Protein AF-A0A920VVI6-F1 (afdb_monomer)

Foldseek 3Di:
DDDDPPDPPDDPQDDPLRVVLVVQVQWDQDPDSVPRIDGPDDPVCLVPDPRHRDDPPDDPDDDDDDADDDDDDDDDWDKDKDWDDPDPFKIKIKIKTKDKDAKDFDPPDDPQKAADADPVRHHDPPPDIHGNIAGMKMKIKIKIWMWGQDDVNPDIDIDMDMDMDIDRPDDDPPDDDD

Secondary structure (DSSP, 8-state):
-----S---S-TT--HHHHHHHHTTSEEE---SSS-EEESS-GGGTTTSSS---SS---------PPP----------EEEEEEEEETTEEEEEEEEEEEE--EE--SSTT-EEEPB-TTS-B-TTS-EEEPEE--EEEEEEEEEEEEEETTTTEEEEEEEEEEEEES----------

Mean predicted aligned error: 17.07 Å

pLDDT: mean 75.54, std 14.83, range [30.94, 95.38]

Sequence (178 aa):
MLGYAPWSGAVPELTPLAYANLIMGNAVYTGDPNNPIAPVCPLEQQATCDTPMRLMQGWPYGYTSRIPGEDKWSDTNYRVNLDWTPNGDQLVYFGITTGYRSGGVALGISGARDDVRDEYGLPIPGAGIEATSYDKETVESVELGYKGIHMDDKLQLFASVYHYDYDGYQDVVTSTIL

Radius of gyration: 34.79 Å; Cα contacts (8 Å, |Δi|>4): 261; chains: 1; bounding box: 70×48×92 Å

Solvent-accessible surface area (backbone atoms only — not comparable to full-atom values): 11421 Å² total; per-residue (Å²): 143,86,81,90,70,97,67,92,69,93,54,99,84,62,51,74,61,57,47,50,24,41,78,70,58,8,24,43,82,61,84,36,93,90,51,50,59,42,57,71,53,61,82,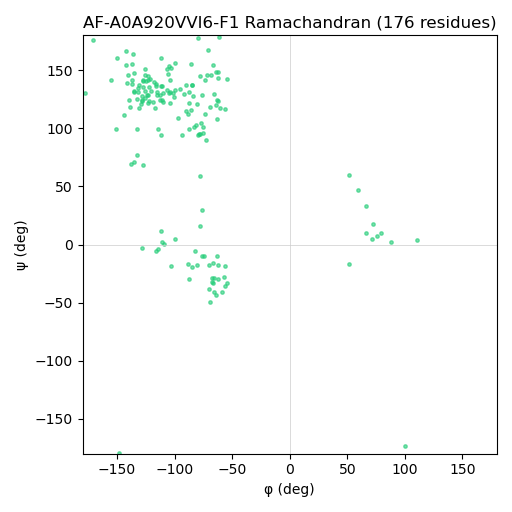90,43,44,90,77,48,99,44,39,62,64,81,88,68,78,77,92,80,82,87,86,83,81,63,76,84,86,88,85,78,86,83,87,70,51,74,50,76,50,79,44,61,93,50,99,47,36,39,40,38,39,36,41,38,43,45,80,43,77,41,51,67,45,84,88,53,98,74,31,55,44,64,39,54,48,101,84,70,48,69,44,91,86,72,52,56,33,63,39,65,47,69,51,27,39,37,42,36,42,37,44,35,38,40,35,52,38,79,89,78,72,38,79,49,75,52,74,51,76,49,76,53,76,44,53,77,87,70,87,84,80,78,81,83,130

Structure (mmCIF, N/CA/C/O backbone):
data_AF-A0A920VVI6-F1
#
_entry.id   AF-A0A920VVI6-F1
#
loop_
_atom_site.group_PDB
_atom_site.id
_atom_site.type_symbol
_atom_site.label_atom_id
_atom_site.label_alt_id
_atom_site.label_comp_id
_atom_site.label_asym_id
_atom_site.label_entity_id
_atom_site.label_seq_id
_atom_site.pdbx_PDB_ins_code
_atom_site.Cartn_x
_atom_site.Cartn_y
_atom_site.Cartn_z
_atom_site.occupancy
_atom_site.B_iso_or_equiv
_atom_site.auth_seq_id
_atom_site.auth_comp_id
_atom_site.auth_asym_id
_atom_site.auth_atom_id
_atom_site.pdbx_PDB_model_num
ATOM 1 N N . MET A 1 1 ? 33.080 -5.536 -24.912 1.00 31.78 1 MET A N 1
ATOM 2 C CA . MET A 1 1 ? 32.617 -6.286 -26.098 1.00 31.78 1 MET A CA 1
ATOM 3 C C . MET A 1 1 ? 31.096 -6.385 -26.038 1.00 31.78 1 MET A C 1
ATOM 5 O O . MET A 1 1 ? 30.586 -7.410 -25.631 1.00 31.78 1 MET A O 1
ATOM 9 N N . LEU A 1 2 ? 30.373 -5.304 -26.344 1.00 32.53 2 LEU A N 1
ATOM 10 C CA . LEU A 1 2 ? 28.905 -5.292 -26.405 1.00 32.53 2 LEU A CA 1
ATOM 11 C C . LEU A 1 2 ? 28.483 -4.225 -27.420 1.00 32.53 2 LEU A C 1
ATOM 13 O O . LEU A 1 2 ? 28.512 -3.035 -27.128 1.00 32.53 2 LEU A O 1
ATOM 17 N N . GLY A 1 3 ? 28.164 -4.668 -28.631 1.00 30.94 3 GLY A N 1
ATOM 18 C CA . GLY A 1 3 ? 27.643 -3.843 -29.715 1.00 30.94 3 GLY A CA 1
ATOM 19 C C . GLY A 1 3 ? 26.521 -4.606 -30.400 1.00 30.94 3 GLY A C 1
ATOM 20 O O . GLY A 1 3 ? 26.695 -5.095 -31.508 1.00 30.94 3 GLY A O 1
ATOM 21 N N . TYR A 1 4 ? 25.397 -4.780 -29.704 1.00 38.62 4 TYR A N 1
ATOM 22 C CA . TYR A 1 4 ? 24.178 -5.300 -30.316 1.00 38.62 4 TYR A CA 1
ATOM 23 C C . TYR A 1 4 ? 23.508 -4.161 -31.091 1.00 38.62 4 TYR A C 1
ATOM 25 O O . TYR A 1 4 ? 22.779 -3.351 -30.526 1.00 38.62 4 TYR A O 1
ATOM 33 N N . ALA A 1 5 ? 23.790 -4.083 -32.392 1.00 41.66 5 ALA A N 1
ATOM 34 C CA . ALA A 1 5 ? 22.930 -3.400 -33.349 1.00 41.66 5 ALA A CA 1
ATOM 35 C C . ALA A 1 5 ? 21.926 -4.446 -33.879 1.00 41.66 5 ALA A C 1
ATOM 37 O O . ALA A 1 5 ? 22.356 -5.407 -34.515 1.00 41.66 5 ALA A O 1
ATOM 38 N N . PRO A 1 6 ? 20.611 -4.320 -33.618 1.00 44.34 6 PRO A N 1
ATOM 39 C CA . PRO A 1 6 ? 19.625 -5.366 -33.917 1.00 44.34 6 PRO A CA 1
ATOM 40 C C . PRO A 1 6 ? 19.217 -5.443 -35.400 1.00 44.34 6 PRO A C 1
ATOM 42 O O . PRO A 1 6 ? 18.207 -6.056 -35.729 1.00 44.34 6 PRO A O 1
ATOM 45 N N . TRP A 1 7 ? 19.979 -4.832 -36.311 1.00 45.22 7 TRP A N 1
ATOM 46 C CA . TRP A 1 7 ? 19.645 -4.781 -37.732 1.00 45.22 7 TRP A CA 1
ATOM 47 C C . TRP A 1 7 ? 20.858 -5.141 -38.594 1.00 45.22 7 TRP A C 1
ATOM 49 O O . TRP A 1 7 ? 21.725 -4.311 -38.862 1.00 45.22 7 TRP A O 1
ATOM 59 N N . SER A 1 8 ? 20.912 -6.391 -39.054 1.00 41.16 8 SER A N 1
ATOM 60 C CA . SER A 1 8 ? 21.861 -6.888 -40.059 1.00 41.16 8 SER A CA 1
ATOM 61 C C . SER A 1 8 ? 21.445 -6.465 -41.479 1.00 41.16 8 SER A C 1
ATOM 63 O O . SER A 1 8 ? 21.189 -7.285 -42.360 1.00 41.16 8 SER A O 1
ATOM 65 N N . GLY A 1 9 ? 21.344 -5.156 -41.712 1.00 40.53 9 GLY A N 1
ATOM 66 C CA . GLY A 1 9 ? 20.949 -4.596 -43.004 1.00 40.53 9 GLY A CA 1
ATOM 67 C C . GLY A 1 9 ? 22.070 -4.630 -44.047 1.00 40.53 9 GLY A C 1
ATOM 68 O O . GLY A 1 9 ? 22.957 -3.790 -44.007 1.00 40.53 9 GLY A O 1
ATOM 69 N N . ALA A 1 10 ? 21.963 -5.568 -44.993 1.00 50.03 10 ALA A N 1
ATOM 70 C CA . ALA A 1 10 ? 22.459 -5.609 -46.384 1.00 50.03 10 ALA A CA 1
ATOM 71 C C . ALA A 1 10 ? 23.937 -5.311 -46.746 1.00 50.03 10 ALA A C 1
ATOM 73 O O . ALA A 1 10 ? 24.342 -5.713 -47.833 1.00 50.03 10 ALA A O 1
ATOM 74 N N . VAL A 1 11 ? 24.766 -4.689 -45.901 1.00 54.31 11 VAL A N 1
ATOM 75 C CA . VAL A 1 11 ? 26.206 -4.509 -46.171 1.00 54.31 11 VAL A CA 1
ATOM 76 C C . VAL A 1 11 ? 26.994 -4.621 -44.854 1.00 54.31 11 VAL A C 1
ATOM 78 O O . VAL A 1 11 ? 26.867 -3.736 -44.009 1.00 54.31 11 VAL A O 1
ATOM 81 N N . PRO A 1 12 ? 27.806 -5.675 -44.640 1.00 57.38 12 PRO A N 1
ATOM 82 C CA . PRO A 1 12 ? 28.499 -5.930 -43.366 1.00 57.38 12 PRO A CA 1
ATOM 83 C C . PRO A 1 12 ? 29.522 -4.863 -42.935 1.00 57.38 12 PRO A C 1
ATOM 85 O O . PRO A 1 12 ? 30.024 -4.914 -41.816 1.00 57.38 12 PRO A O 1
ATOM 88 N N . GLU A 1 13 ? 29.855 -3.918 -43.814 1.00 62.22 13 GLU A N 1
ATOM 89 C CA . GLU A 1 13 ? 31.022 -3.030 -43.694 1.00 62.22 13 GLU A CA 1
ATOM 90 C C . GLU A 1 13 ? 30.656 -1.567 -43.379 1.00 62.22 13 GLU A C 1
ATOM 92 O O . GLU A 1 13 ? 31.534 -0.715 -43.245 1.00 62.22 13 GLU A O 1
ATOM 97 N N . LEU A 1 14 ? 29.364 -1.242 -43.239 1.00 69.31 14 LEU A N 1
ATOM 98 C CA . LEU A 1 14 ? 28.914 0.125 -42.970 1.00 69.31 14 LEU A CA 1
ATOM 99 C C . LEU A 1 14 ? 28.789 0.404 -41.469 1.00 69.31 14 LEU A C 1
ATOM 101 O O . LEU A 1 14 ? 28.112 -0.311 -40.731 1.00 69.31 14 LEU A O 1
ATOM 105 N N . THR A 1 15 ? 29.384 1.509 -41.013 1.00 77.00 15 THR A N 1
ATOM 106 C CA . THR A 1 15 ? 29.144 2.007 -39.651 1.00 77.00 15 THR A CA 1
ATOM 107 C C . THR A 1 15 ? 27.689 2.481 -39.500 1.00 77.00 15 THR A C 1
ATOM 109 O O . THR A 1 15 ? 27.085 2.930 -40.479 1.00 77.00 15 THR A O 1
ATOM 112 N N . PRO A 1 16 ? 27.112 2.481 -38.282 1.00 75.12 16 PRO A N 1
ATOM 113 C CA . PRO A 1 16 ? 25.761 3.006 -38.055 1.00 75.12 16 PRO A CA 1
ATOM 114 C C . PRO A 1 16 ? 25.574 4.450 -38.541 1.00 75.12 16 PRO A C 1
ATOM 116 O O . PRO A 1 16 ? 24.504 4.810 -39.024 1.00 75.12 16 PRO A O 1
ATOM 119 N N . LEU A 1 17 ? 26.628 5.273 -38.466 1.00 76.88 17 LEU A N 1
ATOM 120 C CA . LEU A 1 17 ? 26.621 6.638 -38.992 1.00 76.88 17 LEU A CA 1
ATOM 121 C C . LEU A 1 17 ? 26.610 6.663 -40.527 1.00 76.88 17 LEU A C 1
ATOM 123 O O . LEU A 1 17 ? 25.920 7.492 -41.118 1.00 76.88 17 LEU A O 1
ATOM 127 N N . ALA A 1 18 ? 27.336 5.756 -41.184 1.00 78.00 18 ALA A N 1
ATOM 128 C CA . ALA A 1 18 ? 27.306 5.636 -42.638 1.00 78.00 18 ALA A CA 1
ATOM 129 C C . ALA A 1 18 ? 25.927 5.175 -43.138 1.00 78.00 18 ALA A C 1
ATOM 131 O O . ALA A 1 18 ? 25.393 5.740 -44.090 1.00 78.00 18 ALA A O 1
ATOM 132 N N . TYR A 1 19 ? 25.303 4.231 -42.430 1.00 78.19 19 TYR A N 1
ATOM 133 C CA . TYR A 1 19 ? 23.935 3.801 -42.710 1.00 78.19 19 TYR A CA 1
ATOM 134 C C . TYR A 1 19 ? 22.918 4.926 -42.486 1.00 78.19 19 TYR A C 1
ATOM 136 O O . TYR A 1 19 ? 22.052 5.153 -43.325 1.00 78.19 19 TYR A O 1
ATOM 144 N N . ALA A 1 20 ? 23.057 5.687 -41.395 1.00 77.00 20 ALA A N 1
ATOM 145 C CA . ALA A 1 20 ? 22.209 6.845 -41.119 1.00 77.00 20 ALA A CA 1
ATOM 146 C C . ALA A 1 20 ? 22.293 7.901 -42.237 1.00 77.00 20 ALA A C 1
ATOM 148 O O . ALA A 1 20 ? 21.276 8.451 -42.648 1.00 77.00 20 ALA A O 1
ATOM 149 N N . ASN A 1 21 ? 23.490 8.160 -42.768 1.00 80.50 21 ASN A N 1
ATOM 150 C CA . ASN A 1 21 ? 23.656 9.069 -43.902 1.00 80.50 21 ASN A CA 1
ATOM 151 C C . ASN A 1 21 ? 23.012 8.529 -45.190 1.00 80.50 21 ASN A C 1
ATOM 153 O O . ASN A 1 21 ? 22.470 9.319 -45.957 1.00 80.50 21 ASN A O 1
ATOM 157 N N . LEU A 1 22 ? 23.007 7.209 -45.400 1.00 83.06 22 LEU A N 1
ATOM 158 C CA . LEU A 1 22 ? 22.342 6.571 -46.540 1.00 83.06 22 LEU A CA 1
ATOM 159 C C . LEU A 1 22 ? 20.807 6.659 -46.442 1.00 83.06 22 LEU A C 1
ATOM 161 O O . LEU A 1 22 ? 20.161 7.105 -47.385 1.00 83.06 22 LEU A O 1
ATOM 165 N N . ILE A 1 23 ? 20.211 6.291 -45.299 1.00 81.19 23 ILE A N 1
ATOM 166 C CA . ILE A 1 23 ? 18.742 6.313 -45.117 1.00 81.19 23 ILE A CA 1
ATOM 167 C C . ILE A 1 23 ? 18.164 7.732 -45.122 1.00 81.19 23 ILE A C 1
ATOM 169 O O . ILE A 1 23 ? 17.019 7.928 -45.516 1.00 81.19 23 ILE A O 1
ATOM 173 N N . MET A 1 24 ? 18.951 8.720 -44.692 1.00 77.19 24 MET A N 1
ATOM 174 C CA . MET A 1 24 ? 18.552 10.129 -44.687 1.00 77.19 24 MET A CA 1
ATOM 175 C C . MET A 1 24 ? 18.736 10.795 -46.058 1.00 77.19 24 MET A C 1
ATOM 177 O O . MET A 1 24 ? 18.358 11.951 -46.216 1.00 77.19 24 MET A O 1
ATOM 181 N N . GLY A 1 25 ? 19.324 10.096 -47.038 1.00 81.25 25 GLY A N 1
ATOM 182 C CA . GLY A 1 25 ? 19.624 10.657 -48.358 1.00 81.25 25 GLY A CA 1
ATOM 183 C C . GLY A 1 25 ? 20.787 11.653 -48.364 1.00 81.25 25 GLY A C 1
ATOM 184 O O . GLY A 1 25 ? 20.941 12.406 -49.317 1.00 81.25 25 GLY A O 1
ATOM 185 N N . ASN A 1 26 ? 21.620 11.660 -47.322 1.00 83.50 26 ASN A N 1
ATOM 186 C CA . ASN A 1 26 ? 22.786 12.541 -47.212 1.00 83.50 26 ASN A CA 1
ATOM 187 C C . ASN A 1 26 ? 24.026 11.967 -47.923 1.00 83.50 26 ASN A C 1
ATOM 189 O O . ASN A 1 26 ? 24.975 12.697 -48.220 1.00 83.50 26 ASN A O 1
ATOM 193 N N . ALA A 1 27 ? 24.041 10.656 -48.181 1.00 85.12 27 ALA A N 1
ATOM 194 C CA . ALA A 1 27 ? 25.126 9.956 -48.858 1.00 85.12 27 ALA A CA 1
ATOM 195 C C . ALA A 1 27 ? 24.607 8.852 -49.791 1.00 85.12 27 ALA A C 1
ATOM 197 O O . ALA A 1 27 ? 23.539 8.287 -49.567 1.00 85.12 27 ALA A O 1
ATOM 198 N N . VAL A 1 28 ? 25.397 8.519 -50.811 1.00 84.12 28 VAL A N 1
ATOM 199 C CA . VAL A 1 28 ? 25.181 7.381 -51.713 1.00 84.12 28 VAL A CA 1
ATOM 200 C C . VAL A 1 28 ? 26.162 6.259 -51.398 1.00 84.12 28 VAL A C 1
ATOM 202 O O . VAL A 1 28 ? 27.305 6.505 -51.009 1.00 84.12 28 VAL A O 1
ATOM 205 N N . TYR A 1 29 ? 25.713 5.018 -51.575 1.00 82.62 29 TYR A N 1
ATOM 206 C CA . TYR A 1 29 ? 26.571 3.845 -51.451 1.00 82.62 29 TYR A CA 1
ATOM 207 C C . TYR A 1 29 ? 27.461 3.713 -52.691 1.00 82.62 29 TYR A C 1
ATOM 209 O O . TYR A 1 29 ? 26.970 3.753 -53.819 1.00 82.62 29 TYR A O 1
ATOM 217 N N . THR A 1 30 ? 28.766 3.572 -52.480 1.00 79.44 30 THR A N 1
ATOM 218 C CA . THR A 1 30 ? 29.788 3.582 -53.545 1.00 79.44 30 THR A CA 1
ATOM 219 C C . THR A 1 30 ? 30.318 2.191 -53.888 1.00 79.44 30 THR A C 1
ATOM 221 O O . THR A 1 30 ? 30.908 2.016 -54.950 1.00 79.44 30 THR A O 1
ATOM 224 N N . GLY A 1 31 ? 30.139 1.203 -53.003 1.00 72.31 31 GLY A N 1
ATOM 225 C CA . GLY A 1 31 ? 30.680 -0.149 -53.174 1.00 72.31 31 GLY A CA 1
ATOM 226 C C . GLY A 1 31 ? 32.203 -0.277 -53.014 1.00 72.31 31 GLY A C 1
ATOM 227 O O . GLY A 1 31 ? 32.727 -1.367 -53.225 1.00 72.31 31 GLY A O 1
ATOM 228 N N . ASP A 1 32 ? 32.917 0.795 -52.647 1.00 76.50 32 ASP A N 1
ATOM 229 C CA . ASP A 1 32 ? 34.357 0.762 -52.348 1.00 76.50 32 ASP A CA 1
ATOM 230 C C . ASP A 1 32 ? 34.579 0.407 -50.864 1.00 76.50 32 ASP A C 1
ATOM 232 O O . ASP A 1 32 ? 34.125 1.159 -49.999 1.00 76.50 32 ASP A O 1
ATOM 236 N N . PRO A 1 33 ? 35.303 -0.679 -50.536 1.00 70.25 33 PRO A N 1
ATOM 237 C CA . PRO A 1 33 ? 35.600 -1.053 -49.151 1.00 70.25 33 PRO A CA 1
ATOM 238 C C . PRO A 1 33 ? 36.324 0.032 -48.338 1.00 70.25 33 PRO A C 1
ATOM 240 O O . PRO A 1 33 ? 36.178 0.084 -47.119 1.00 70.25 33 PRO A O 1
ATOM 243 N N . ASN A 1 34 ? 37.107 0.902 -48.986 1.00 73.38 34 ASN A N 1
ATOM 244 C CA . ASN A 1 34 ? 37.862 1.958 -48.302 1.00 73.38 34 ASN A CA 1
ATOM 245 C C . ASN A 1 34 ? 37.047 3.242 -48.110 1.00 73.38 34 ASN A C 1
ATOM 247 O O . ASN A 1 34 ? 37.273 3.975 -47.151 1.00 73.38 34 ASN A O 1
ATOM 251 N N . ASN A 1 35 ? 36.101 3.511 -49.011 1.00 75.56 35 ASN A N 1
ATOM 252 C CA . ASN A 1 35 ? 35.231 4.686 -48.984 1.00 75.56 35 ASN A CA 1
ATOM 253 C C . ASN A 1 35 ? 33.791 4.262 -49.275 1.00 75.56 35 ASN A C 1
ATOM 255 O O . ASN A 1 35 ? 33.284 4.569 -50.352 1.00 75.56 35 ASN A O 1
ATOM 259 N N . PRO A 1 36 ? 33.119 3.565 -48.346 1.00 75.62 36 PRO A N 1
ATOM 260 C CA . PRO A 1 36 ? 31.880 2.847 -48.645 1.00 75.62 36 PRO A CA 1
ATOM 261 C C . PRO A 1 36 ? 30.653 3.756 -48.822 1.00 75.62 36 PRO A C 1
ATOM 263 O O . PRO A 1 36 ? 29.600 3.303 -49.277 1.00 75.62 36 PRO A O 1
ATOM 266 N N . ILE A 1 37 ? 30.782 5.044 -48.492 1.00 82.94 37 ILE A N 1
ATOM 267 C CA . ILE A 1 37 ? 29.778 6.077 -48.752 1.00 82.94 37 ILE A CA 1
ATOM 268 C C . ILE A 1 37 ? 30.433 7.343 -49.310 1.00 82.94 37 ILE A C 1
ATOM 270 O O . ILE A 1 37 ? 31.550 7.693 -48.930 1.00 82.94 37 ILE A O 1
ATOM 274 N N . ALA A 1 38 ? 29.711 8.055 -50.173 1.00 82.62 38 ALA A N 1
ATOM 275 C CA . ALA A 1 38 ? 30.093 9.370 -50.684 1.00 82.62 38 ALA A CA 1
ATOM 276 C C . ALA A 1 38 ? 28.962 10.382 -50.447 1.00 82.62 38 ALA A C 1
ATOM 278 O O . ALA A 1 38 ? 27.791 10.001 -50.513 1.00 82.62 38 ALA A O 1
ATOM 279 N N . PRO A 1 39 ? 29.271 11.663 -50.177 1.00 84.62 39 PRO A N 1
ATOM 280 C CA . PRO A 1 39 ? 28.240 12.669 -49.966 1.00 84.62 39 PRO A CA 1
ATOM 281 C C . PRO A 1 39 ? 27.484 12.949 -51.265 1.00 84.62 39 PRO A C 1
ATOM 283 O O . PRO A 1 39 ? 28.071 12.947 -5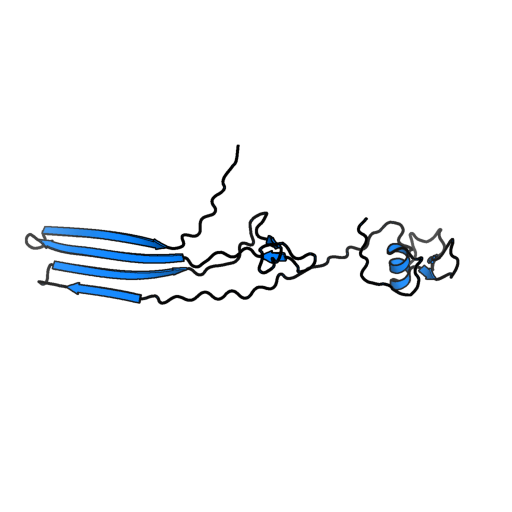2.345 1.00 84.62 39 PRO A O 1
ATOM 286 N N . VAL A 1 40 ? 26.186 13.237 -51.154 1.00 83.50 40 VAL A N 1
ATOM 287 C CA . VAL A 1 40 ? 25.376 13.678 -52.306 1.00 83.50 40 VAL A CA 1
ATOM 288 C C . VAL A 1 40 ? 25.812 15.066 -52.784 1.00 83.50 40 VAL A C 1
ATOM 290 O O . VAL A 1 40 ? 25.772 15.364 -53.976 1.00 83.50 40 VAL A O 1
ATOM 293 N N . CYS A 1 41 ? 26.261 15.911 -51.856 1.00 81.88 41 CYS A N 1
ATOM 294 C CA . CYS A 1 41 ? 26.732 17.262 -52.135 1.00 81.88 41 CYS A CA 1
ATOM 295 C C . CYS A 1 41 ? 28.268 17.347 -52.062 1.00 81.88 41 CYS A C 1
ATOM 297 O O . CYS A 1 41 ? 28.886 16.581 -51.320 1.00 81.88 41 CYS A O 1
ATOM 299 N N . PRO A 1 42 ? 28.905 18.296 -52.773 1.00 80.50 42 PRO A N 1
ATOM 300 C CA . PRO A 1 42 ? 30.347 18.513 -52.669 1.00 80.50 42 PRO A CA 1
ATOM 301 C C . PRO A 1 42 ? 30.795 18.739 -51.217 1.00 80.50 42 PRO A C 1
ATOM 303 O O . PRO A 1 42 ? 30.092 19.386 -50.436 1.00 80.50 42 PRO A O 1
ATOM 306 N N . LEU A 1 43 ? 31.970 18.211 -50.853 1.00 73.06 43 LEU A N 1
ATOM 307 C CA . LEU A 1 43 ? 32.515 18.259 -49.485 1.00 73.06 43 LEU A CA 1
ATOM 308 C C . LEU A 1 43 ? 32.624 19.695 -48.951 1.00 73.06 43 LEU A C 1
ATOM 310 O O . LEU A 1 43 ? 32.343 19.951 -47.784 1.00 73.06 43 LEU A O 1
ATOM 314 N N . GLU A 1 44 ? 32.955 20.639 -49.824 1.00 76.94 44 GLU A N 1
ATOM 315 C CA . GLU A 1 44 ? 33.075 22.067 -49.542 1.00 76.94 44 GLU A CA 1
ATOM 316 C C . GLU A 1 44 ? 31.742 22.789 -49.270 1.00 76.94 44 GLU A C 1
ATOM 318 O O . GLU A 1 44 ? 31.747 23.877 -48.700 1.00 76.94 44 GLU A O 1
ATOM 323 N N . GLN A 1 45 ? 30.599 22.202 -49.643 1.00 77.44 45 GLN A N 1
ATOM 324 C CA . GLN A 1 45 ? 29.266 22.812 -49.508 1.00 77.44 45 GLN A CA 1
ATOM 325 C C . GLN A 1 45 ? 28.381 22.108 -48.472 1.00 77.44 45 GLN A C 1
ATOM 327 O O . GLN A 1 45 ? 27.194 22.413 -48.356 1.00 77.44 45 GLN A O 1
ATOM 332 N N . GLN A 1 46 ? 28.951 21.212 -47.660 1.00 74.38 46 GLN A N 1
ATOM 333 C CA . GLN A 1 46 ? 28.208 20.499 -46.614 1.00 74.38 46 GLN A CA 1
ATOM 334 C C . GLN A 1 46 ? 27.622 21.422 -45.533 1.00 74.38 46 GLN A C 1
ATOM 336 O O . GLN A 1 46 ? 26.725 21.019 -44.807 1.00 74.38 46 GLN A O 1
ATOM 341 N N . ALA A 1 47 ? 28.090 22.665 -45.411 1.00 72.12 47 ALA A N 1
ATOM 342 C CA . ALA A 1 47 ? 27.510 23.631 -44.478 1.00 72.12 47 ALA A CA 1
ATOM 343 C C . ALA A 1 47 ? 26.228 24.306 -45.004 1.00 72.12 47 ALA A C 1
ATOM 345 O O . ALA A 1 47 ? 25.497 24.904 -44.219 1.00 72.12 47 ALA A O 1
ATOM 346 N N . THR A 1 48 ? 25.967 24.247 -46.315 1.00 76.69 48 THR A N 1
ATOM 347 C CA . THR A 1 48 ? 24.901 25.025 -46.972 1.00 76.69 48 THR A CA 1
ATOM 348 C C . THR A 1 48 ? 23.953 24.191 -47.831 1.00 76.69 48 THR A C 1
ATOM 350 O O . THR A 1 48 ? 23.022 24.749 -48.401 1.00 76.69 48 THR A O 1
ATOM 353 N N . CYS A 1 49 ? 24.180 22.885 -47.969 1.00 79.25 49 CYS A N 1
ATOM 354 C CA . CYS A 1 49 ? 23.307 22.000 -48.736 1.00 79.25 49 CYS A CA 1
ATOM 355 C C . CYS A 1 49 ? 22.121 21.468 -47.914 1.00 79.25 49 CYS A C 1
ATOM 357 O O . CYS A 1 49 ? 22.231 21.309 -46.699 1.00 79.25 49 CYS A O 1
ATOM 359 N N . ASP A 1 50 ? 21.032 21.101 -48.593 1.00 81.50 50 ASP A N 1
ATOM 360 C CA . ASP A 1 50 ? 19.810 20.574 -47.963 1.00 81.50 50 ASP A CA 1
ATOM 361 C C . ASP A 1 50 ? 20.012 19.206 -47.279 1.00 81.50 50 ASP A C 1
ATOM 363 O O . ASP A 1 50 ? 19.345 18.898 -46.291 1.00 81.50 50 ASP A O 1
ATOM 367 N N . THR A 1 51 ? 20.954 18.392 -47.771 1.00 81.88 51 THR A N 1
ATOM 368 C CA . THR A 1 51 ? 21.233 17.028 -47.278 1.00 81.88 51 THR A CA 1
ATOM 369 C C . THR A 1 51 ? 22.720 16.845 -46.941 1.00 81.88 51 THR A C 1
ATOM 371 O O . THR A 1 51 ? 23.442 16.133 -47.649 1.00 81.88 51 THR A O 1
ATOM 374 N N . PRO A 1 52 ? 23.232 1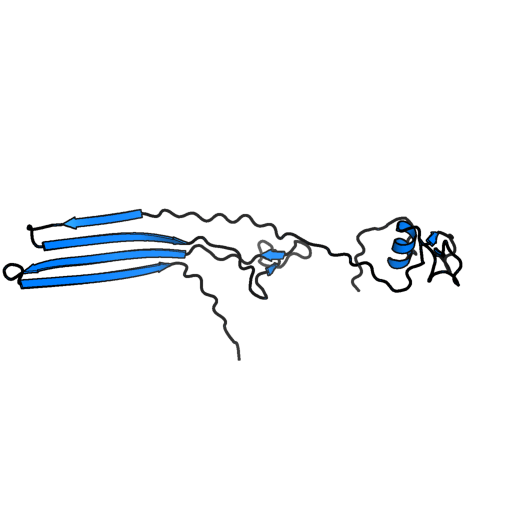7.515 -45.891 1.00 81.88 52 PRO A N 1
ATOM 375 C CA . PRO A 1 52 ? 24.646 17.473 -45.551 1.00 81.88 52 PRO A CA 1
ATOM 376 C C . PRO A 1 52 ? 25.034 16.131 -44.942 1.00 81.88 52 PRO A C 1
ATOM 378 O O . PRO A 1 52 ? 24.302 15.559 -44.127 1.00 81.88 52 PRO A O 1
ATOM 381 N N . MET A 1 53 ? 26.226 15.640 -45.284 1.00 81.88 53 MET A N 1
ATOM 382 C CA . MET A 1 53 ? 26.765 14.465 -44.607 1.00 81.88 53 MET A CA 1
ATOM 383 C C . MET A 1 53 ? 26.993 14.772 -43.127 1.00 81.88 53 MET A C 1
ATOM 385 O O . MET A 1 53 ? 27.713 15.693 -42.746 1.00 81.88 53 MET A O 1
ATOM 389 N N . ARG A 1 54 ? 26.382 13.960 -42.269 1.00 75.69 54 ARG A N 1
ATOM 390 C CA . ARG A 1 54 ? 26.532 14.036 -40.823 1.00 75.69 54 ARG A CA 1
ATOM 391 C C . ARG A 1 54 ? 27.786 13.292 -40.414 1.00 75.69 54 ARG A C 1
ATOM 393 O O . ARG A 1 54 ? 27.789 12.068 -40.301 1.00 75.69 54 ARG A O 1
ATOM 400 N N . LEU A 1 55 ? 28.838 14.060 -40.166 1.00 69.94 55 LEU A N 1
ATOM 401 C CA . LEU A 1 55 ? 30.081 13.599 -39.570 1.00 69.94 55 LEU A CA 1
ATOM 402 C C . LEU A 1 55 ? 30.005 13.928 -38.073 1.00 69.94 55 LEU A C 1
ATOM 404 O O . LEU A 1 55 ? 30.022 15.090 -37.685 1.00 69.94 55 LEU A O 1
ATOM 408 N N . MET A 1 56 ? 29.866 12.903 -37.231 1.00 57.91 56 MET A N 1
ATOM 409 C CA . MET A 1 56 ? 29.844 12.996 -35.757 1.00 57.91 56 MET A CA 1
ATOM 410 C C . MET A 1 56 ? 28.564 13.522 -35.079 1.00 57.91 56 MET A C 1
ATOM 412 O O . MET A 1 56 ? 28.544 13.663 -33.858 1.00 57.91 56 MET A O 1
ATOM 416 N N . GLN A 1 57 ? 27.467 13.737 -35.809 1.00 60.84 57 GLN A N 1
ATOM 417 C CA . GLN A 1 57 ? 26.155 13.963 -35.189 1.00 60.84 57 GLN A CA 1
ATOM 418 C C . GLN A 1 57 ? 25.466 12.616 -34.954 1.00 60.84 57 GLN A C 1
ATOM 420 O O . GLN A 1 57 ? 24.926 12.009 -35.878 1.00 60.84 57 GLN A O 1
ATOM 425 N N . GLY A 1 58 ? 25.540 12.127 -33.714 1.00 59.66 58 GLY A N 1
ATOM 426 C CA . GLY A 1 58 ? 24.841 10.918 -33.291 1.00 59.66 58 GLY A CA 1
ATOM 427 C C . GLY A 1 58 ? 23.329 11.086 -33.413 1.00 59.66 58 GLY A C 1
ATOM 428 O O . GLY A 1 58 ? 22.784 12.160 -33.159 1.00 59.66 58 GLY A O 1
ATOM 429 N N . TRP A 1 59 ? 22.643 10.021 -33.808 1.00 66.88 59 TRP A N 1
ATOM 430 C CA . TRP A 1 59 ? 21.188 10.003 -33.797 1.00 66.88 59 TRP A CA 1
ATOM 431 C C . TRP A 1 59 ? 20.693 9.637 -32.392 1.00 66.88 59 TRP A C 1
ATOM 433 O O . TRP A 1 59 ? 21.122 8.604 -31.866 1.00 66.88 59 TRP A O 1
ATOM 443 N N . PRO A 1 60 ? 19.789 10.422 -31.775 1.00 57.84 60 PRO A N 1
ATOM 444 C CA . PRO A 1 60 ? 19.190 10.040 -30.506 1.00 57.84 60 PRO A CA 1
ATOM 445 C C . PRO A 1 60 ? 18.186 8.901 -30.740 1.00 57.84 60 PRO A C 1
ATOM 447 O O . PRO A 1 60 ? 17.008 9.127 -31.005 1.00 57.84 60 PRO A O 1
ATOM 450 N N . TYR A 1 61 ? 18.661 7.657 -30.673 1.00 65.81 61 TYR A N 1
ATOM 451 C CA . TYR A 1 61 ? 17.799 6.480 -30.589 1.00 65.81 61 TYR A CA 1
ATOM 452 C C . TYR A 1 61 ? 17.516 6.215 -29.111 1.00 65.81 61 TYR A C 1
ATOM 454 O O . TYR A 1 61 ? 18.420 5.870 -28.352 1.00 65.81 61 TYR A O 1
ATOM 462 N N . GLY A 1 62 ? 16.264 6.404 -28.701 1.00 65.12 62 GLY A N 1
ATOM 463 C CA . GLY A 1 62 ? 15.774 5.979 -27.395 1.00 65.12 62 GLY A CA 1
ATOM 464 C C . GLY A 1 62 ? 14.994 4.680 -27.541 1.00 65.12 62 GLY A C 1
ATOM 465 O O . GLY A 1 62 ? 14.063 4.613 -28.340 1.00 65.12 62 GLY A O 1
ATOM 466 N N . TYR A 1 63 ? 15.352 3.663 -26.763 1.00 65.19 63 TYR A N 1
ATOM 467 C CA . TYR A 1 63 ? 14.550 2.451 -26.616 1.00 65.19 63 TYR A CA 1
ATOM 468 C C . TYR A 1 63 ? 13.838 2.514 -25.271 1.00 65.19 63 TYR A C 1
ATOM 470 O O . TYR A 1 63 ? 14.462 2.799 -24.249 1.00 65.19 63 TYR A O 1
ATOM 478 N N . THR A 1 64 ? 12.534 2.257 -25.266 1.00 67.62 64 THR A N 1
ATOM 479 C CA . THR A 1 64 ? 11.776 2.057 -24.032 1.00 67.62 64 THR A CA 1
ATOM 480 C C . THR A 1 64 ? 11.363 0.594 -23.975 1.00 67.62 64 THR A C 1
ATOM 482 O O . THR A 1 64 ? 10.966 0.011 -24.982 1.00 67.62 64 THR A O 1
ATOM 485 N N . SER A 1 65 ? 11.509 -0.018 -22.806 1.00 66.31 65 SER A N 1
ATOM 486 C CA . SER A 1 65 ? 11.037 -1.374 -22.546 1.00 66.31 65 SER A CA 1
ATOM 487 C C . SER A 1 65 ? 9.997 -1.316 -21.436 1.00 66.31 65 SER A C 1
ATOM 489 O 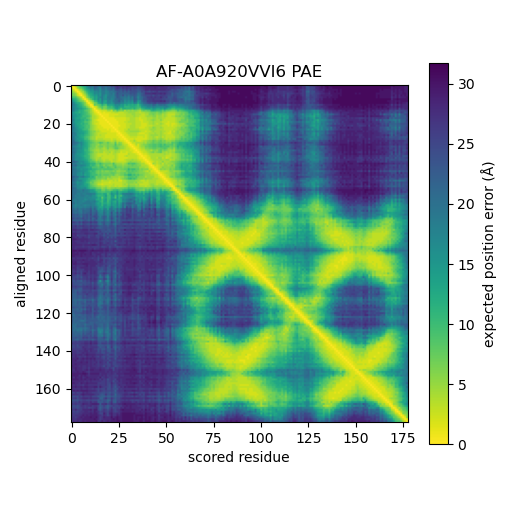O . SER A 1 65 ? 10.140 -0.536 -20.489 1.00 66.31 65 SER A O 1
ATOM 491 N N . ARG A 1 66 ? 8.934 -2.110 -21.571 1.00 66.06 66 ARG A N 1
ATOM 492 C CA . ARG A 1 66 ? 7.926 -2.287 -20.525 1.00 66.06 66 ARG A CA 1
ATOM 493 C C . ARG A 1 66 ? 8.278 -3.532 -19.731 1.00 66.06 66 ARG A C 1
ATOM 495 O O . ARG A 1 66 ? 8.563 -4.568 -20.320 1.00 66.06 66 ARG A O 1
ATOM 502 N N . ILE A 1 67 ? 8.224 -3.415 -18.412 1.00 68.00 67 ILE A N 1
ATOM 503 C CA . ILE A 1 67 ? 8.266 -4.572 -17.526 1.00 68.00 67 ILE A CA 1
ATOM 504 C C . ILE A 1 67 ? 6.850 -5.170 -17.498 1.00 68.00 67 ILE A C 1
ATOM 506 O O . ILE A 1 67 ? 5.916 -4.427 -17.180 1.00 68.00 67 ILE A O 1
ATOM 510 N N . PRO A 1 68 ? 6.656 -6.442 -17.888 1.00 64.44 68 PRO A N 1
ATOM 511 C CA . PRO A 1 68 ? 5.378 -7.123 -17.715 1.00 64.44 68 PRO A CA 1
ATOM 512 C C . PRO A 1 68 ? 5.140 -7.451 -16.231 1.00 64.44 68 PRO A C 1
ATOM 514 O O . PRO A 1 68 ? 6.085 -7.748 -15.511 1.00 64.44 68 PRO A O 1
ATOM 517 N N . GLY A 1 69 ? 3.882 -7.398 -15.789 1.00 64.62 69 GLY A N 1
ATOM 518 C CA . GLY A 1 69 ? 3.464 -7.774 -14.435 1.00 64.62 69 GLY A CA 1
ATOM 519 C C . GLY A 1 69 ? 1.948 -7.638 -14.280 1.00 64.62 69 GLY A C 1
ATOM 520 O O . GLY A 1 69 ? 1.381 -6.618 -14.673 1.00 64.62 69 GLY A O 1
ATOM 521 N N . GLU A 1 70 ? 1.290 -8.671 -13.751 1.00 65.50 70 GLU A N 1
ATOM 522 C CA . GLU A 1 70 ? -0.151 -8.682 -13.460 1.00 65.50 70 GLU A CA 1
ATOM 523 C C . GLU A 1 70 ? -0.403 -9.229 -12.051 1.00 65.50 70 GLU A C 1
ATOM 525 O O . GLU A 1 70 ? -0.848 -10.362 -11.871 1.00 65.50 70 GLU A O 1
ATOM 530 N N . ASP A 1 71 ? -0.149 -8.398 -11.045 1.00 70.44 71 ASP A N 1
ATOM 531 C CA . ASP A 1 71 ? -0.478 -8.737 -9.665 1.00 70.44 71 ASP A CA 1
ATOM 532 C C . ASP A 1 71 ? -1.938 -8.392 -9.353 1.00 70.44 71 ASP A C 1
ATOM 534 O O . ASP A 1 71 ? -2.458 -7.333 -9.724 1.00 70.44 71 ASP A O 1
ATOM 538 N N . LYS A 1 72 ? -2.623 -9.301 -8.654 1.00 74.31 72 LYS A N 1
ATOM 539 C CA . LYS A 1 72 ? -3.990 -9.098 -8.164 1.00 74.31 72 LYS A CA 1
ATOM 540 C C . LYS A 1 72 ? -4.021 -9.294 -6.664 1.00 74.31 72 LYS A C 1
ATOM 542 O O . LYS A 1 72 ? -3.748 -10.381 -6.166 1.00 74.31 72 LYS A O 1
ATOM 547 N N . TRP A 1 73 ? -4.454 -8.258 -5.960 1.00 81.06 73 TRP A N 1
ATOM 548 C CA . TRP A 1 73 ? -4.686 -8.314 -4.525 1.00 81.06 73 TRP A CA 1
ATOM 549 C C . TRP A 1 73 ? -6.184 -8.189 -4.244 1.00 81.06 73 TRP A C 1
ATOM 551 O O . TRP A 1 73 ? -6.876 -7.362 -4.839 1.00 81.06 73 TRP A O 1
ATOM 561 N N . SER A 1 74 ? -6.685 -9.017 -3.332 1.00 80.12 74 SER A N 1
ATOM 562 C CA . SER A 1 74 ? -8.085 -9.012 -2.909 1.00 80.12 74 SER A CA 1
ATOM 563 C C . SER A 1 74 ? -8.198 -9.229 -1.409 1.00 80.12 74 SER A C 1
ATOM 565 O O . SER A 1 74 ? -7.420 -9.996 -0.826 1.00 80.12 74 SER A O 1
ATOM 567 N N . ASP A 1 75 ? -9.199 -8.595 -0.808 1.00 84.88 75 ASP A N 1
ATOM 568 C CA . ASP A 1 75 ? -9.498 -8.726 0.612 1.00 84.88 75 ASP A CA 1
ATOM 569 C C . ASP A 1 75 ? -10.991 -8.542 0.898 1.00 84.88 75 ASP A C 1
ATOM 571 O O . ASP A 1 75 ? -11.730 -8.013 0.064 1.00 84.88 75 ASP A O 1
ATOM 575 N N . THR A 1 76 ? -11.440 -9.024 2.056 1.00 85.50 76 THR A N 1
ATOM 576 C CA . THR A 1 76 ? -12.837 -8.954 2.491 1.00 85.50 76 THR A CA 1
ATOM 577 C C . THR A 1 76 ? -12.930 -8.061 3.716 1.00 85.50 76 THR A C 1
ATOM 579 O O . THR A 1 76 ? -12.715 -8.496 4.846 1.00 85.50 76 THR A O 1
ATOM 582 N N . ASN A 1 77 ? -13.324 -6.813 3.482 1.00 88.00 77 ASN A N 1
ATOM 583 C CA . ASN A 1 77 ? -13.541 -5.860 4.559 1.00 88.00 77 ASN A CA 1
ATOM 584 C C . ASN A 1 77 ? -14.946 -6.003 5.134 1.00 88.00 77 ASN A C 1
ATOM 586 O O . ASN A 1 77 ? -15.931 -6.088 4.395 1.00 88.00 77 ASN A O 1
ATOM 590 N N . TYR A 1 78 ? -15.046 -5.956 6.454 1.00 89.56 78 TYR A N 1
ATOM 591 C CA . TYR A 1 78 ? -16.312 -5.937 7.161 1.00 89.56 78 TYR A CA 1
ATOM 592 C C . TYR A 1 78 ? -16.273 -4.925 8.300 1.00 89.56 78 TYR A C 1
ATOM 594 O O . TYR A 1 78 ? -15.223 -4.558 8.826 1.00 89.56 78 TYR A O 1
ATOM 602 N N . ARG A 1 79 ? -17.459 -4.455 8.675 1.00 92.94 79 ARG A N 1
ATOM 603 C CA . ARG A 1 79 ? -17.643 -3.578 9.821 1.00 92.94 79 ARG A CA 1
ATOM 604 C C . ARG A 1 79 ? -18.893 -3.992 10.563 1.00 92.94 79 ARG A C 1
ATOM 606 O O . ARG A 1 79 ? -19.977 -4.018 9.984 1.00 92.94 79 ARG A O 1
ATOM 613 N N . VAL A 1 80 ? -18.738 -4.271 11.847 1.00 93.19 80 VAL A N 1
ATOM 614 C CA . VAL A 1 80 ? -19.845 -4.565 12.751 1.00 93.19 80 VAL A CA 1
ATOM 615 C C . VAL A 1 80 ? -19.778 -3.557 13.883 1.00 93.19 80 VAL A C 1
ATOM 617 O O . VAL A 1 80 ? -18.755 -3.445 14.548 1.00 93.19 80 VAL A O 1
ATOM 620 N N . ASN A 1 81 ? -20.866 -2.818 14.093 1.00 93.12 81 ASN A N 1
ATOM 621 C CA . ASN A 1 81 ? -21.021 -1.959 15.263 1.00 93.12 81 ASN A CA 1
ATOM 622 C C . ASN A 1 81 ? -22.257 -2.422 16.029 1.00 93.12 81 ASN A C 1
ATOM 624 O O . ASN A 1 81 ? -23.313 -2.644 15.433 1.00 93.12 81 ASN A O 1
ATOM 628 N N . LEU A 1 82 ? -22.103 -2.576 17.335 1.00 94.50 82 LEU A N 1
ATOM 629 C CA . LEU A 1 82 ? -23.158 -2.898 18.271 1.00 94.50 82 LEU A CA 1
ATOM 630 C C . LEU A 1 82 ? -23.291 -1.742 19.251 1.00 94.50 82 LEU A C 1
ATOM 632 O O . LEU A 1 82 ? -22.384 -1.482 20.039 1.00 94.50 82 LEU A O 1
ATOM 636 N N . ASP A 1 83 ? -24.460 -1.121 19.234 1.00 94.25 83 ASP A N 1
ATOM 637 C CA . ASP A 1 83 ? -24.803 -0.031 20.131 1.00 94.25 83 ASP A CA 1
ATOM 638 C C . ASP A 1 83 ? -25.851 -0.530 21.125 1.00 94.25 83 ASP A C 1
ATOM 640 O O . ASP A 1 83 ? -26.923 -1.005 20.744 1.00 94.25 83 ASP A O 1
ATOM 644 N N . TRP A 1 84 ? -25.539 -0.436 22.414 1.00 92.88 84 TRP A N 1
ATOM 645 C CA . TRP A 1 84 ? -26.444 -0.785 23.496 1.00 92.88 84 TRP A CA 1
ATOM 646 C C . TRP A 1 84 ? -26.722 0.438 24.360 1.00 92.88 84 TRP A C 1
ATOM 648 O O . TRP A 1 84 ? -25.813 1.042 24.927 1.00 92.88 84 TRP A O 1
ATOM 658 N N . THR A 1 85 ? -28.001 0.780 24.484 1.00 93.75 85 THR A N 1
ATOM 659 C CA . THR A 1 85 ? -28.488 1.867 25.336 1.00 93.75 85 THR A CA 1
ATOM 660 C C . THR A 1 85 ? -29.289 1.281 26.502 1.00 93.75 85 THR A C 1
ATOM 662 O O . THR A 1 85 ? -30.480 0.999 26.336 1.00 93.75 85 THR A O 1
ATOM 665 N N . PRO A 1 86 ? -28.670 1.044 27.677 1.00 86.25 86 PRO A N 1
ATOM 666 C CA . PRO A 1 86 ? -29.363 0.482 28.840 1.00 86.25 86 PRO A CA 1
ATOM 667 C C . PRO A 1 86 ? -30.486 1.386 29.362 1.00 86.25 86 PRO A C 1
ATOM 669 O O . PRO A 1 86 ? -31.459 0.910 29.943 1.00 86.25 86 PRO A O 1
ATOM 672 N N . ASN A 1 87 ? -30.332 2.697 29.185 1.00 87.75 87 ASN A N 1
ATOM 673 C CA . ASN A 1 87 ? -31.286 3.736 29.551 1.00 87.75 87 ASN A CA 1
ATOM 674 C C . ASN A 1 87 ? -31.161 4.911 28.562 1.00 87.75 87 ASN A C 1
ATOM 676 O O . ASN A 1 87 ? -30.366 4.848 27.625 1.00 87.75 87 ASN A O 1
ATOM 680 N N . GLY A 1 88 ? -31.960 5.965 28.752 1.00 86.81 88 GLY A N 1
ATOM 681 C CA . GLY A 1 88 ? -31.953 7.141 27.871 1.00 86.81 88 GLY A CA 1
ATOM 682 C C . GLY A 1 88 ? -30.662 7.967 27.913 1.00 86.81 88 GLY A C 1
ATOM 683 O O . GLY A 1 88 ? -30.418 8.739 26.991 1.00 86.81 88 GLY A O 1
ATOM 684 N N . ASP A 1 89 ? -29.824 7.758 28.930 1.00 89.81 89 ASP A N 1
ATOM 685 C CA . ASP A 1 89 ? -28.697 8.638 29.255 1.00 89.81 89 ASP A CA 1
ATOM 686 C C . ASP A 1 89 ? -27.337 7.950 29.073 1.00 89.81 89 ASP A C 1
ATOM 688 O O . ASP A 1 89 ? -26.293 8.570 29.263 1.00 89.81 89 ASP A O 1
ATOM 692 N N . GLN A 1 90 ? -27.318 6.659 28.729 1.00 91.62 90 GLN A N 1
ATOM 693 C CA . GLN A 1 90 ? -26.105 5.853 28.617 1.00 91.62 90 GLN A CA 1
ATOM 694 C C . GLN A 1 90 ? -26.089 5.067 27.311 1.00 91.62 90 GLN A C 1
ATOM 696 O O . GLN A 1 90 ? -27.061 4.409 26.944 1.00 91.62 90 GLN A O 1
ATOM 701 N N . LEU A 1 91 ? -24.938 5.093 26.650 1.00 92.88 91 LEU A N 1
ATOM 702 C CA . LEU A 1 91 ? -24.633 4.385 25.420 1.00 92.88 91 LEU A CA 1
ATOM 703 C C . LEU A 1 91 ? -23.304 3.651 25.595 1.00 92.88 91 LEU A C 1
ATOM 705 O O . LEU A 1 91 ? -22.254 4.266 25.775 1.00 92.88 91 LEU A O 1
ATOM 709 N N . VAL A 1 92 ? -23.353 2.331 25.503 1.00 93.44 92 VAL A N 1
ATOM 710 C CA . VAL A 1 92 ? -22.178 1.479 25.335 1.00 93.44 92 VAL A CA 1
ATOM 711 C C . VAL A 1 92 ? -22.124 1.097 23.866 1.00 93.44 92 VAL A C 1
ATOM 713 O O . VAL A 1 92 ? -23.126 0.642 23.321 1.00 93.44 92 VAL A O 1
ATOM 716 N N . TYR A 1 93 ? -20.977 1.265 23.226 1.00 93.62 93 TYR A N 1
ATOM 717 C CA . TYR A 1 93 ? -20.793 0.885 21.833 1.00 93.62 93 TYR A CA 1
ATOM 718 C C . TYR A 1 93 ? -19.573 -0.018 21.693 1.00 93.62 93 TYR A C 1
ATOM 720 O O . TYR A 1 93 ? -18.553 0.180 22.352 1.00 93.62 93 TYR A O 1
ATOM 728 N N . PHE A 1 94 ? -19.694 -1.026 20.842 1.00 95.38 94 PHE A N 1
ATOM 729 C CA . PHE A 1 94 ? -18.621 -1.936 20.476 1.00 95.38 94 PHE A CA 1
ATOM 730 C C . PHE A 1 94 ? -18.526 -1.994 18.956 1.00 95.38 94 PHE A C 1
ATOM 732 O O . PHE A 1 94 ? -19.525 -2.229 18.281 1.00 95.38 94 PHE A O 1
ATOM 739 N N . GLY A 1 95 ? -17.336 -1.780 18.415 1.00 93.88 95 GLY A N 1
ATOM 740 C CA . GLY A 1 95 ? -17.070 -1.791 16.987 1.00 93.88 95 GLY A CA 1
ATOM 741 C C . GLY A 1 95 ? -15.925 -2.732 16.658 1.00 93.88 95 GLY A C 1
ATOM 742 O O . GLY A 1 95 ? -14.892 -2.708 17.316 1.00 93.88 95 GLY A O 1
ATOM 743 N N . ILE A 1 96 ? -16.091 -3.528 15.608 1.00 93.44 96 ILE A N 1
ATOM 744 C CA . ILE A 1 96 ? -14.994 -4.215 14.931 1.00 93.44 96 ILE A CA 1
ATOM 745 C C . ILE A 1 96 ? -15.017 -3.814 13.460 1.00 93.44 96 ILE A C 1
ATOM 747 O O . ILE A 1 96 ? -16.063 -3.854 12.805 1.00 93.44 96 ILE A O 1
ATOM 751 N N . THR A 1 97 ? -13.876 -3.369 12.952 1.00 92.69 97 THR A N 1
ATOM 752 C CA . THR A 1 97 ? -13.724 -2.929 11.563 1.00 92.69 97 THR A CA 1
ATOM 753 C C . THR A 1 97 ? -12.444 -3.509 10.995 1.00 92.69 97 THR A C 1
ATOM 755 O O . THR A 1 97 ? -11.397 -3.395 11.623 1.00 92.69 97 THR A O 1
ATOM 758 N N . THR A 1 98 ? -12.521 -4.086 9.799 1.00 91.56 98 THR A N 1
ATOM 759 C CA . THR A 1 98 ? -11.338 -4.448 9.021 1.00 91.56 98 THR A CA 1
A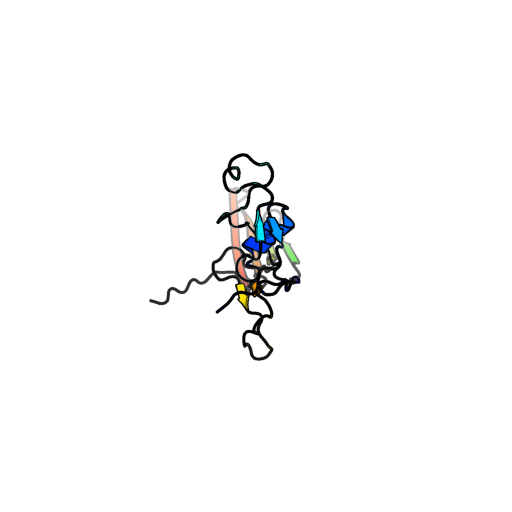TOM 760 C C . THR A 1 98 ? -11.119 -3.463 7.880 1.00 91.56 98 THR A C 1
ATOM 762 O O . THR A 1 98 ? -12.058 -2.953 7.259 1.00 91.56 98 THR A O 1
ATOM 765 N N . GLY A 1 99 ? -9.854 -3.152 7.638 1.00 87.00 99 GLY A N 1
ATOM 766 C CA . GLY A 1 99 ? -9.384 -2.297 6.567 1.00 87.00 99 GLY A CA 1
ATOM 767 C C . GLY A 1 99 ? -8.342 -3.023 5.732 1.00 87.00 99 GLY A C 1
ATOM 768 O O . GLY A 1 99 ? -7.603 -3.875 6.220 1.00 87.00 99 GLY A O 1
ATOM 769 N N . TYR A 1 100 ? -8.276 -2.643 4.464 1.00 89.25 100 TYR A N 1
ATOM 770 C CA . TYR A 1 100 ? -7.366 -3.230 3.496 1.00 89.25 100 TYR A CA 1
ATOM 771 C C . TYR A 1 100 ? -6.732 -2.137 2.654 1.00 89.25 100 TYR A C 1
ATOM 773 O O . TYR A 1 100 ? -7.414 -1.223 2.175 1.00 89.25 100 TYR A O 1
ATOM 781 N N . ARG A 1 101 ? -5.435 -2.290 2.421 1.00 84.06 101 ARG A N 1
ATOM 782 C CA . ARG A 1 101 ? -4.672 -1.520 1.457 1.00 84.06 101 ARG A CA 1
ATOM 783 C C . ARG A 1 101 ? -4.003 -2.489 0.494 1.00 84.06 101 ARG A C 1
ATOM 785 O O . ARG A 1 101 ? -3.347 -3.449 0.896 1.00 84.06 101 ARG A O 1
ATOM 792 N N . SER A 1 102 ? -4.197 -2.243 -0.798 1.00 82.56 102 SER A N 1
ATOM 793 C CA . SER A 1 102 ? -3.621 -3.093 -1.831 1.00 82.56 102 SER A CA 1
ATOM 794 C C . SER A 1 102 ? -2.100 -3.083 -1.772 1.00 82.56 102 SER A C 1
ATOM 796 O O . SER A 1 102 ? -1.480 -2.070 -1.437 1.00 82.56 102 SER A O 1
ATOM 798 N N . GLY A 1 103 ? -1.518 -4.215 -2.160 1.00 77.56 103 GLY A N 1
ATOM 799 C CA . GLY A 1 103 ? -0.122 -4.263 -2.551 1.00 77.56 103 GLY A CA 1
ATOM 800 C C . GLY A 1 103 ? 0.137 -3.380 -3.771 1.00 77.56 103 GLY A C 1
ATOM 801 O O . GLY A 1 103 ? -0.764 -2.728 -4.319 1.00 77.56 103 GLY A O 1
ATOM 802 N N . GLY A 1 104 ? 1.385 -3.334 -4.195 1.00 75.06 104 GLY A N 1
ATOM 803 C CA . GLY A 1 104 ? 1.785 -2.493 -5.306 1.00 75.06 104 GLY A CA 1
ATOM 804 C C . GLY A 1 104 ? 3.203 -2.776 -5.748 1.00 75.06 104 GLY A C 1
ATOM 805 O O . GLY A 1 104 ? 3.917 -3.574 -5.156 1.00 75.06 104 GLY A O 1
ATOM 806 N N . VAL A 1 105 ? 3.607 -2.105 -6.816 1.00 76.12 105 VAL A N 1
ATOM 807 C CA . VAL A 1 105 ? 4.965 -2.184 -7.354 1.00 76.12 105 VAL A CA 1
ATOM 808 C C . VAL A 1 105 ? 5.776 -0.984 -6.888 1.00 76.12 105 VAL A C 1
ATOM 810 O O . VAL A 1 105 ? 5.333 0.167 -6.961 1.00 76.12 105 VAL A O 1
ATOM 813 N N . ALA A 1 106 ? 6.986 -1.238 -6.403 1.00 68.12 106 ALA A N 1
ATOM 814 C CA . ALA A 1 106 ? 7.938 -0.198 -6.071 1.00 68.12 106 ALA A CA 1
ATOM 815 C C . ALA A 1 106 ? 8.490 0.392 -7.381 1.00 68.12 106 ALA A C 1
ATOM 817 O O . ALA A 1 106 ? 9.180 -0.268 -8.147 1.00 68.12 106 ALA A O 1
ATOM 818 N N . LEU A 1 107 ? 8.157 1.652 -7.677 1.00 66.44 107 LEU A N 1
ATOM 819 C CA . LEU A 1 107 ? 8.605 2.336 -8.905 1.00 66.44 107 LEU A CA 1
ATOM 820 C C . LEU A 1 107 ? 9.506 3.551 -8.630 1.00 66.44 107 LEU A C 1
ATOM 822 O O . LEU A 1 107 ? 10.027 4.151 -9.568 1.00 66.44 107 LEU A O 1
ATOM 826 N N . GLY A 1 108 ? 9.694 3.918 -7.356 1.00 59.72 108 GLY A N 1
ATOM 827 C CA . GLY A 1 108 ? 10.373 5.152 -6.939 1.00 59.72 108 GLY A CA 1
ATOM 828 C C . GLY A 1 108 ? 11.736 4.981 -6.261 1.00 59.72 108 GLY A C 1
ATOM 829 O O . GLY A 1 108 ? 12.314 5.981 -5.847 1.00 59.72 108 GLY A O 1
ATOM 830 N N . ILE A 1 109 ? 12.249 3.754 -6.119 1.00 63.75 109 ILE A N 1
ATOM 831 C CA . ILE A 1 109 ? 13.490 3.468 -5.377 1.00 63.75 109 ILE A CA 1
ATOM 832 C C . ILE A 1 109 ? 14.552 2.908 -6.330 1.00 63.75 109 ILE A C 1
ATOM 834 O O . ILE A 1 109 ? 14.261 2.077 -7.195 1.00 63.75 109 ILE A O 1
ATOM 838 N N . SER A 1 110 ? 15.800 3.362 -6.176 1.00 55.81 110 SER A N 1
ATOM 839 C CA . SER A 1 110 ? 16.957 2.792 -6.871 1.00 55.81 110 SER A CA 1
ATOM 840 C C . SER A 1 110 ? 17.146 1.339 -6.429 1.00 55.81 110 SER A C 1
ATOM 842 O O . SER A 1 110 ? 17.535 1.098 -5.290 1.00 55.81 110 SER A O 1
ATOM 844 N N . GLY A 1 111 ? 16.841 0.385 -7.311 1.00 59.94 111 GLY A N 1
ATOM 845 C CA . GLY A 1 111 ? 16.867 -1.050 -7.000 1.00 59.94 111 GLY A CA 1
ATOM 846 C C . GLY A 1 111 ? 15.493 -1.722 -6.947 1.00 59.94 111 GLY A C 1
ATOM 847 O O . GLY A 1 111 ? 15.427 -2.911 -6.679 1.00 59.94 111 GLY A O 1
ATOM 848 N N . ALA A 1 112 ? 14.401 -1.016 -7.258 1.00 58.66 112 ALA A N 1
ATOM 849 C CA . ALA A 1 112 ? 13.054 -1.599 -7.328 1.00 58.66 112 ALA A CA 1
ATOM 850 C C . ALA A 1 112 ? 12.794 -2.442 -8.601 1.00 58.66 112 ALA A C 1
ATOM 852 O O . ALA A 1 112 ? 11.696 -2.478 -9.160 1.00 58.66 112 ALA A O 1
ATOM 853 N N . ARG A 1 113 ? 13.864 -3.042 -9.115 1.00 68.44 113 ARG A N 1
ATOM 854 C CA . ARG A 1 113 ? 13.927 -3.826 -10.337 1.00 68.44 113 ARG A CA 1
ATOM 855 C C . ARG A 1 113 ? 14.803 -5.035 -10.039 1.00 68.44 113 ARG A C 1
ATOM 857 O O . ARG A 1 113 ? 15.967 -4.835 -9.700 1.00 68.44 113 ARG A O 1
ATOM 864 N N . ASP A 1 114 ? 14.248 -6.233 -10.150 1.00 68.44 114 ASP A N 1
ATOM 865 C CA . ASP A 1 114 ? 14.984 -7.494 -10.001 1.00 68.44 114 ASP A CA 1
ATOM 866 C C . ASP A 1 114 ? 15.055 -8.212 -11.354 1.00 68.44 114 ASP A C 1
ATOM 868 O O . ASP A 1 114 ? 14.293 -7.911 -12.275 1.00 68.44 114 ASP A O 1
ATOM 872 N N . ASP A 1 115 ? 15.996 -9.135 -11.500 1.00 71.50 115 ASP A N 1
ATOM 873 C CA . ASP A 1 115 ? 16.058 -10.000 -12.676 1.00 71.50 115 ASP A CA 1
ATOM 874 C C . ASP A 1 115 ? 15.013 -11.113 -12.551 1.00 71.50 115 ASP A C 1
ATOM 876 O O . ASP A 1 115 ? 14.787 -11.641 -11.463 1.00 71.50 115 ASP A O 1
ATOM 880 N N . VAL A 1 116 ? 14.410 -11.522 -13.670 1.00 66.31 116 VAL A N 1
ATOM 881 C CA . VAL A 1 116 ? 13.530 -12.702 -13.684 1.00 66.31 116 VAL A CA 1
ATOM 882 C C . VAL A 1 116 ? 14.355 -13.937 -13.299 1.00 66.31 116 VAL A C 1
ATOM 884 O O . VAL A 1 116 ? 15.374 -14.236 -13.934 1.00 66.31 116 VAL A O 1
ATOM 887 N N . ARG A 1 117 ? 13.924 -14.656 -12.257 1.00 73.06 117 ARG A N 1
ATOM 888 C CA . ARG A 1 117 ? 14.609 -15.841 -11.710 1.00 73.06 117 ARG A CA 1
ATOM 889 C C . ARG A 1 117 ? 13.923 -17.141 -12.132 1.00 73.06 117 ARG A C 1
ATOM 891 O O . ARG A 1 117 ? 12.720 -17.162 -12.378 1.00 73.06 117 ARG A O 1
ATOM 898 N N . ASP A 1 118 ? 14.690 -18.225 -12.222 1.00 70.50 118 ASP A N 1
ATOM 899 C CA . ASP A 1 118 ? 14.159 -19.577 -12.435 1.00 70.50 118 ASP A CA 1
ATOM 900 C C . ASP A 1 118 ? 13.607 -20.207 -11.138 1.00 70.50 118 ASP A C 1
ATOM 902 O O . ASP A 1 118 ? 13.688 -19.625 -10.056 1.00 70.50 118 ASP A O 1
ATOM 906 N N . GLU A 1 119 ? 13.055 -21.423 -11.235 1.00 72.06 119 GLU A N 1
ATOM 907 C CA . GLU A 1 119 ? 12.545 -22.214 -10.096 1.00 72.06 119 GLU A CA 1
ATOM 908 C C . GLU A 1 119 ? 13.605 -22.457 -8.997 1.00 72.06 119 GLU A C 1
ATOM 910 O O . GLU A 1 119 ? 13.265 -22.746 -7.850 1.00 72.06 119 GLU A O 1
ATOM 915 N N . TYR A 1 120 ? 14.893 -22.288 -9.317 1.00 71.19 120 TYR A N 1
ATOM 916 C CA . TYR A 1 120 ? 16.023 -22.438 -8.401 1.00 71.19 120 TYR A CA 1
ATOM 917 C C . TYR A 1 120 ? 16.552 -21.092 -7.866 1.00 71.19 120 TYR A C 1
ATOM 919 O O . TYR A 1 120 ? 17.546 -21.070 -7.135 1.00 71.19 120 TYR A O 1
ATOM 927 N N . GLY A 1 121 ? 15.892 -19.972 -8.188 1.00 66.50 121 GLY A N 1
ATOM 928 C CA . GLY A 1 121 ? 16.223 -18.628 -7.709 1.00 66.50 121 GLY A CA 1
ATOM 929 C C . GLY A 1 121 ? 17.390 -17.949 -8.436 1.00 66.50 121 GLY A C 1
ATOM 930 O O . GLY A 1 121 ? 17.862 -16.898 -7.982 1.00 66.50 121 GLY A O 1
ATOM 931 N N . LEU A 1 122 ? 17.868 -18.517 -9.548 1.00 75.25 122 LEU A N 1
ATOM 932 C CA . LEU A 1 122 ? 18.976 -17.973 -10.333 1.00 75.25 122 LEU A CA 1
ATOM 933 C C . LEU A 1 122 ? 18.461 -17.013 -11.418 1.00 75.25 122 LEU A C 1
ATOM 935 O O . LEU A 1 122 ? 17.469 -17.323 -12.077 1.00 75.25 122 LEU A O 1
ATOM 939 N N . PRO A 1 123 ? 19.119 -15.857 -11.635 1.00 69.56 123 PRO A N 1
ATOM 940 C CA . PRO A 1 123 ? 18.712 -14.907 -12.667 1.00 69.56 123 PRO A CA 1
ATOM 941 C C . PRO A 1 123 ? 18.887 -15.522 -14.059 1.00 69.56 123 PRO A C 1
ATOM 943 O O . PRO A 1 123 ? 19.959 -16.036 -14.390 1.00 69.56 123 PRO A O 1
ATOM 946 N N . ILE A 1 124 ? 17.842 -15.454 -14.885 1.00 72.12 124 ILE A N 1
ATOM 947 C CA . ILE A 1 124 ? 17.836 -16.022 -16.235 1.00 72.12 124 ILE A CA 1
ATOM 948 C C . ILE A 1 124 ? 18.431 -14.993 -17.212 1.00 72.12 124 ILE A C 1
ATOM 950 O O . ILE A 1 124 ? 17.828 -13.938 -17.443 1.00 72.12 124 ILE A O 1
ATOM 954 N N . PRO A 1 125 ? 19.585 -15.271 -17.851 1.00 64.75 125 PRO A N 1
ATOM 955 C CA . PRO A 1 125 ? 20.208 -14.322 -18.767 1.00 64.75 125 PRO A CA 1
ATOM 956 C C . PRO A 1 125 ? 19.291 -13.996 -19.954 1.00 64.75 125 PRO A C 1
ATOM 958 O O . PRO A 1 125 ? 18.964 -14.866 -20.759 1.00 64.75 125 PRO A O 1
ATOM 961 N N . GLY A 1 126 ? 18.898 -12.726 -20.085 1.00 65.81 126 GLY A N 1
ATOM 962 C CA . GLY A 1 126 ? 18.087 -12.234 -21.205 1.00 65.81 126 GLY A CA 1
ATOM 963 C C . GLY A 1 126 ? 16.567 -12.339 -21.030 1.00 65.81 126 GLY A C 1
ATOM 964 O O . GLY A 1 126 ? 15.849 -11.944 -21.946 1.00 65.81 126 GLY A O 1
ATOM 965 N N . ALA A 1 127 ? 16.068 -12.810 -19.880 1.00 65.06 127 ALA A N 1
ATOM 966 C CA . ALA A 1 127 ? 14.628 -12.928 -19.612 1.00 65.06 127 ALA A CA 1
ATOM 967 C C . ALA A 1 127 ? 13.928 -11.590 -19.290 1.00 65.06 127 ALA A C 1
ATOM 969 O O . ALA A 1 127 ? 12.702 -11.517 -19.297 1.00 65.06 127 ALA A O 1
ATOM 970 N N . GLY A 1 128 ? 14.694 -10.517 -19.084 1.00 67.19 128 GLY A N 1
ATOM 971 C CA . GLY A 1 128 ? 14.170 -9.190 -18.773 1.00 67.19 128 GLY A CA 1
ATOM 972 C C . GLY A 1 128 ? 14.249 -8.865 -17.285 1.00 67.19 128 GLY A C 1
ATOM 973 O O . GLY A 1 128 ? 14.867 -9.583 -16.507 1.00 67.19 128 GLY A O 1
ATOM 974 N N . ILE A 1 129 ? 13.659 -7.729 -16.929 1.00 69.12 129 ILE A N 1
ATOM 975 C CA . ILE A 1 129 ? 13.690 -7.155 -15.585 1.00 69.12 129 ILE A C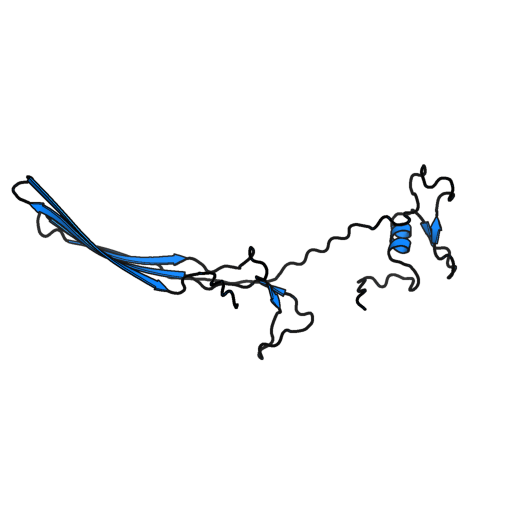A 1
ATOM 976 C C . ILE A 1 129 ? 12.251 -7.137 -15.076 1.00 69.12 129 ILE A C 1
ATOM 978 O O . ILE A 1 129 ? 11.363 -6.743 -15.832 1.00 69.12 129 ILE A O 1
ATOM 982 N N . GLU A 1 130 ? 12.033 -7.519 -13.826 1.00 70.25 130 GLU A N 1
ATOM 983 C CA . GLU A 1 130 ? 10.749 -7.498 -13.129 1.00 70.25 130 GLU A CA 1
ATOM 984 C C . GLU A 1 130 ? 10.716 -6.366 -12.091 1.00 70.25 130 GLU A C 1
ATOM 986 O O . GLU A 1 130 ? 11.752 -5.921 -11.596 1.00 70.25 130 GLU A O 1
ATOM 991 N N . ALA A 1 131 ? 9.531 -5.827 -11.805 1.00 67.94 131 ALA A N 1
ATOM 992 C CA . ALA A 1 131 ? 9.368 -4.776 -10.809 1.00 67.94 131 ALA A CA 1
ATOM 993 C C . ALA A 1 131 ? 9.160 -5.422 -9.441 1.00 67.94 131 ALA A C 1
ATOM 995 O O . ALA A 1 131 ? 8.309 -6.293 -9.300 1.00 67.94 131 ALA A O 1
ATOM 996 N N . THR A 1 132 ? 9.898 -4.977 -8.425 1.00 72.44 132 THR A N 1
ATOM 997 C CA . THR A 1 132 ? 9.693 -5.474 -7.061 1.00 72.44 132 THR A CA 1
ATOM 998 C C . THR A 1 132 ? 8.296 -5.082 -6.582 1.00 72.44 132 THR A C 1
ATOM 1000 O O . THR A 1 132 ? 7.976 -3.890 -6.522 1.00 72.44 132 THR A O 1
ATOM 1003 N N . SER A 1 133 ? 7.466 -6.066 -6.248 1.00 72.38 133 SER A N 1
ATOM 1004 C CA . SER A 1 133 ? 6.138 -5.861 -5.673 1.00 72.38 133 SER A CA 1
ATOM 1005 C C . SER A 1 133 ? 6.151 -6.046 -4.154 1.00 72.38 133 SER A C 1
ATOM 1007 O O . SER A 1 133 ? 7.051 -6.660 -3.582 1.00 72.38 133 SER A O 1
ATOM 1009 N N . TYR A 1 134 ? 5.177 -5.435 -3.487 1.00 73.62 134 TYR A N 1
ATOM 1010 C CA . TYR A 1 134 ? 4.911 -5.584 -2.063 1.00 73.62 134 TYR A CA 1
ATOM 1011 C C . TYR A 1 134 ? 3.489 -6.101 -1.858 1.00 73.62 134 TYR A C 1
ATOM 1013 O O . TYR A 1 134 ? 2.564 -5.728 -2.587 1.00 73.62 134 TYR A O 1
ATOM 1021 N N . ASP A 1 135 ? 3.335 -6.969 -0.860 1.00 75.19 135 ASP A N 1
ATOM 1022 C CA . ASP A 1 135 ? 2.067 -7.606 -0.527 1.00 75.19 135 ASP A CA 1
ATOM 1023 C C . ASP A 1 135 ? 1.064 -6.635 0.102 1.00 75.19 135 ASP A C 1
ATOM 1025 O O . ASP A 1 135 ? 1.376 -5.496 0.456 1.00 75.19 135 ASP A O 1
ATOM 1029 N N . LYS A 1 136 ? -0.189 -7.085 0.194 1.00 79.25 136 LYS A N 1
ATOM 1030 C CA . LYS A 1 136 ? -1.272 -6.314 0.806 1.00 79.25 136 LYS A CA 1
ATOM 1031 C C . LYS A 1 136 ? -1.034 -6.057 2.296 1.00 79.25 136 LYS A C 1
ATOM 1033 O O . LYS A 1 136 ? -0.503 -6.910 2.996 1.00 79.25 136 LYS A O 1
ATOM 1038 N N . GLU A 1 137 ? -1.529 -4.916 2.760 1.00 83.69 137 GLU A N 1
ATOM 1039 C CA . GLU A 1 137 ? -1.582 -4.549 4.175 1.00 83.69 137 GLU A CA 1
ATOM 1040 C C . GLU A 1 137 ? -3.036 -4.645 4.657 1.00 83.69 137 GLU A C 1
ATOM 1042 O O . GLU A 1 137 ? -3.958 -4.145 3.998 1.00 83.69 137 GLU A O 1
ATOM 1047 N N . THR A 1 138 ? -3.252 -5.284 5.805 1.00 85.62 138 THR A N 1
ATOM 1048 C CA . THR A 1 138 ? -4.570 -5.416 6.439 1.00 85.62 138 THR A CA 1
ATOM 1049 C C . THR A 1 138 ? -4.532 -4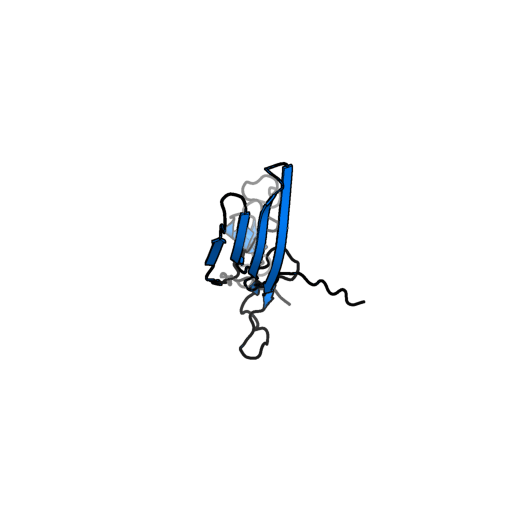.894 7.864 1.00 85.62 138 THR A C 1
ATOM 1051 O O . THR A 1 138 ? -3.568 -5.120 8.592 1.00 85.62 138 THR A O 1
ATOM 1054 N N . VAL A 1 139 ? -5.601 -4.216 8.272 1.00 90.31 139 VAL A N 1
ATOM 1055 C CA . VAL A 1 139 ? -5.770 -3.703 9.632 1.00 90.31 139 VAL A CA 1
ATOM 1056 C C . VAL A 1 139 ? -7.081 -4.210 10.209 1.00 90.31 139 VAL A C 1
ATOM 1058 O O . VAL A 1 139 ? -8.125 -4.104 9.569 1.00 90.31 139 VAL A O 1
ATOM 1061 N N . GLU A 1 140 ? -7.046 -4.726 11.427 1.00 90.50 140 GLU A N 1
ATOM 1062 C CA . GLU A 1 140 ? -8.234 -5.027 12.218 1.00 90.50 140 GLU A CA 1
ATOM 1063 C C . GLU A 1 140 ? -8.270 -4.088 13.420 1.00 90.50 140 GLU A C 1
ATOM 1065 O O . GLU A 1 140 ? -7.313 -3.982 14.184 1.00 90.50 140 GLU A O 1
ATOM 1070 N N . SER A 1 141 ? -9.373 -3.361 13.571 1.00 92.62 141 SER A N 1
ATOM 1071 C CA . SER A 1 141 ? -9.586 -2.448 14.685 1.00 92.62 141 SER A CA 1
ATOM 1072 C C . SER A 1 141 ? -10.749 -2.920 15.536 1.00 92.62 141 SER A C 1
ATOM 1074 O O . SER A 1 141 ? -11.856 -3.100 15.016 1.00 92.62 141 SER A O 1
ATOM 1076 N N . VAL A 1 142 ? -10.519 -3.024 16.839 1.00 93.12 142 VAL A N 1
ATOM 1077 C CA . VAL A 1 142 ? -11.548 -3.297 17.840 1.00 93.12 142 VAL A CA 1
ATOM 1078 C C . VAL A 1 142 ? -11.671 -2.091 18.761 1.00 93.12 142 VAL A C 1
ATOM 1080 O O . VAL A 1 142 ? -10.683 -1.575 19.283 1.00 93.12 142 VAL A O 1
ATOM 1083 N N . GLU A 1 143 ? -12.900 -1.647 18.976 1.00 92.69 143 GLU A N 1
ATOM 1084 C CA . GLU A 1 143 ? -13.236 -0.470 19.763 1.00 92.69 143 GLU A CA 1
ATOM 1085 C C . GLU A 1 143 ? -14.350 -0.814 20.750 1.00 92.69 143 GLU A C 1
ATOM 1087 O O . GLU A 1 143 ? -15.372 -1.390 20.385 1.00 92.69 143 GLU A O 1
ATOM 1092 N N . LEU A 1 144 ? -14.163 -0.440 22.012 1.00 94.50 144 LEU A N 1
ATOM 1093 C CA . LEU A 1 144 ? -15.197 -0.491 23.037 1.00 94.50 144 LEU A CA 1
ATOM 1094 C C . LEU A 1 144 ? -15.264 0.870 23.708 1.00 94.50 144 LEU A C 1
ATOM 1096 O O . LEU A 1 144 ? -14.270 1.342 24.262 1.00 94.50 144 LEU A O 1
ATOM 1100 N N . GLY A 1 145 ? -16.440 1.480 23.724 1.00 94.25 145 GLY A N 1
ATOM 1101 C CA . GLY A 1 145 ? -16.619 2.746 24.400 1.00 94.25 145 GLY A CA 1
ATOM 1102 C C . GLY A 1 145 ? -17.942 2.907 25.114 1.00 94.25 145 GLY A C 1
ATOM 1103 O O . GLY A 1 145 ? -18.894 2.146 24.973 1.00 94.25 145 GLY A O 1
ATOM 1104 N N . TYR A 1 146 ? -17.943 3.934 25.944 1.00 94.00 146 TYR A N 1
ATOM 1105 C CA . TYR A 1 146 ? -19.002 4.321 26.842 1.00 94.00 146 TYR A CA 1
ATOM 1106 C C . TYR A 1 146 ? -19.205 5.825 26.746 1.00 94.00 146 TYR A C 1
ATOM 1108 O O . TYR A 1 146 ? -18.255 6.610 26.824 1.00 94.00 146 TYR A O 1
ATOM 1116 N N . LYS A 1 147 ? -20.459 6.224 26.598 1.00 94.50 147 LYS A N 1
ATOM 1117 C CA . LYS A 1 147 ? -20.913 7.605 26.672 1.00 94.50 147 LYS A CA 1
ATOM 1118 C C . LYS A 1 147 ? -22.063 7.641 27.667 1.00 94.50 147 LYS A C 1
ATOM 1120 O O . LYS A 1 147 ? -23.024 6.900 27.502 1.00 94.50 147 LYS A O 1
ATOM 1125 N N . GLY A 1 148 ? -21.963 8.464 28.699 1.00 92.75 148 GLY A N 1
ATOM 1126 C CA . GLY A 1 148 ? -22.963 8.533 29.758 1.00 92.75 148 GLY A CA 1
ATOM 1127 C C . GLY A 1 148 ? -23.194 9.958 30.225 1.00 92.75 148 GLY A C 1
ATOM 1128 O O . GLY A 1 148 ? -22.245 10.724 30.392 1.00 92.75 148 GLY A O 1
ATOM 1129 N N . ILE A 1 149 ? -24.454 10.300 30.454 1.00 92.38 149 ILE A N 1
ATOM 1130 C CA . ILE A 1 149 ? -24.876 11.516 31.133 1.00 92.38 149 ILE A CA 1
ATOM 1131 C C . ILE A 1 149 ? -25.332 11.122 32.545 1.00 92.38 149 ILE A C 1
ATOM 1133 O O . ILE A 1 149 ? -26.059 10.151 32.750 1.00 92.38 149 ILE A O 1
ATOM 1137 N N . HIS A 1 150 ? -24.831 11.836 33.545 1.00 88.19 150 HIS A N 1
ATOM 1138 C CA . HIS A 1 150 ? -24.991 11.538 34.962 1.00 88.19 150 HIS A CA 1
ATOM 1139 C C . HIS A 1 150 ? -25.325 12.811 35.752 1.00 88.19 150 HIS A C 1
ATOM 1141 O O . HIS A 1 150 ? -25.077 13.929 35.301 1.00 88.19 150 HIS A O 1
ATOM 1147 N N . MET A 1 151 ? -25.823 12.633 36.981 1.00 89.44 151 MET A N 1
ATOM 1148 C CA . MET A 1 151 ? -26.146 13.721 37.919 1.00 89.44 151 MET A CA 1
ATOM 1149 C C . MET A 1 151 ? -27.194 14.719 37.388 1.00 89.44 151 MET A C 1
ATOM 1151 O O . MET A 1 151 ? -26.985 15.926 37.505 1.00 89.44 151 MET A O 1
ATOM 1155 N N . ASP A 1 152 ? -28.304 14.230 36.822 1.00 86.31 152 ASP A N 1
ATOM 1156 C CA . ASP A 1 152 ? -29.354 15.056 36.191 1.00 86.31 152 ASP A CA 1
ATOM 1157 C C . ASP A 1 152 ? -28.759 16.042 35.173 1.00 86.31 152 ASP A C 1
ATOM 1159 O O . ASP A 1 152 ? -28.831 17.261 35.340 1.00 86.31 152 ASP A O 1
ATOM 1163 N N . ASP A 1 153 ? -28.082 15.497 34.162 1.00 87.94 153 ASP A N 1
ATOM 1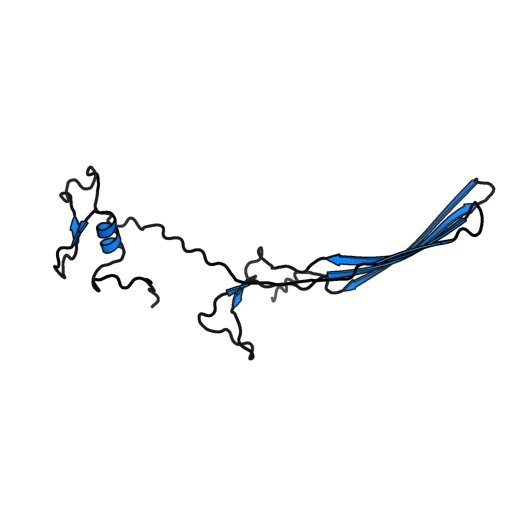164 C CA . ASP A 1 153 ? -27.443 16.240 33.068 1.00 87.94 153 ASP A CA 1
ATOM 1165 C C . ASP A 1 153 ? -26.260 17.141 33.447 1.00 87.94 153 ASP A C 1
ATOM 1167 O O . ASP A 1 153 ? -25.755 17.902 32.618 1.00 87.94 153 ASP A O 1
ATOM 1171 N N . LYS A 1 154 ? -25.754 17.045 34.681 1.00 90.19 154 LYS A N 1
ATOM 1172 C CA . LYS A 1 154 ? -24.638 17.886 35.154 1.00 90.19 154 LYS A CA 1
ATOM 1173 C C . LYS A 1 154 ? -23.256 17.306 34.871 1.00 90.19 154 LYS A C 1
ATOM 1175 O O . LYS A 1 154 ? -22.277 18.046 34.944 1.00 90.19 154 LYS A O 1
ATOM 1180 N N . LEU A 1 155 ? -23.151 16.014 34.563 1.00 90.00 155 LEU A N 1
ATOM 1181 C CA . LEU A 1 155 ? -21.884 15.342 34.280 1.00 90.00 155 LEU A CA 1
ATOM 1182 C C . LEU A 1 155 ? -21.989 14.497 33.008 1.00 90.00 155 LEU A C 1
ATOM 1184 O O . LEU A 1 155 ? -22.825 13.608 32.933 1.00 90.00 155 LEU A O 1
ATOM 1188 N N . GLN A 1 156 ? -21.101 14.724 32.040 1.00 92.62 156 GLN A N 1
ATOM 1189 C CA . GLN A 1 156 ? -20.963 13.875 30.853 1.00 92.62 156 GLN A CA 1
ATOM 1190 C C . GLN A 1 156 ? -19.636 13.120 30.922 1.00 92.62 156 GLN A C 1
ATOM 1192 O O . GLN A 1 156 ? -18.576 13.732 31.059 1.00 92.62 156 GLN A O 1
ATOM 1197 N N . LEU A 1 157 ? -19.697 11.795 30.840 1.00 91.75 157 LEU A N 1
ATOM 1198 C CA . LEU A 1 157 ? -18.543 10.910 30.846 1.00 91.75 157 LEU A CA 1
ATOM 1199 C C . LEU A 1 157 ? -18.416 10.232 29.482 1.00 91.75 157 LEU A C 1
ATOM 1201 O O . LEU A 1 157 ? -19.356 9.605 28.996 1.00 91.75 157 LEU A O 1
ATOM 1205 N N . PHE A 1 158 ? -17.224 10.312 28.899 1.00 93.19 158 PHE A N 1
ATOM 1206 C CA . PHE A 1 158 ? -16.861 9.583 27.690 1.00 93.19 158 PHE A CA 1
ATOM 1207 C C . PHE A 1 158 ? -15.596 8.782 27.971 1.00 93.19 158 PHE A C 1
ATOM 1209 O O . PHE A 1 158 ? -14.592 9.338 28.415 1.00 93.19 158 PHE A O 1
ATOM 1216 N N . ALA A 1 159 ? -15.645 7.481 27.723 1.00 93.75 159 ALA A N 1
ATOM 1217 C CA . ALA A 1 159 ? -14.507 6.586 27.859 1.00 93.75 159 ALA A CA 1
ATOM 1218 C C . ALA A 1 159 ? -14.481 5.636 26.665 1.00 93.75 159 ALA A C 1
ATOM 1220 O O . ALA A 1 159 ? -15.527 5.193 26.204 1.00 93.75 159 ALA A O 1
ATOM 1221 N N . SER A 1 160 ? -13.303 5.325 26.143 1.00 93.62 160 SER A N 1
ATOM 1222 C CA . SER A 1 160 ? -13.166 4.418 25.003 1.00 93.62 160 SER A CA 1
ATOM 1223 C C . SER A 1 160 ? -11.790 3.779 24.996 1.00 93.62 160 SER A C 1
ATOM 1225 O O . SER A 1 160 ? -10.802 4.448 25.301 1.00 93.62 160 SER A O 1
ATOM 1227 N N . VAL A 1 161 ? -11.739 2.505 24.631 1.00 94.62 161 VAL A N 1
ATOM 1228 C CA . VAL A 1 161 ? -10.527 1.707 24.472 1.00 94.62 161 VAL A CA 1
ATOM 1229 C C . VAL A 1 161 ? -10.497 1.185 23.044 1.00 94.62 161 VAL A C 1
ATOM 1231 O O . VAL A 1 161 ? -11.510 0.708 22.535 1.00 94.62 161 VAL A O 1
ATOM 1234 N N . TYR A 1 162 ? -9.325 1.273 22.422 1.00 92.44 162 TYR A N 1
ATOM 1235 C CA . TYR A 1 162 ? -9.098 0.869 21.041 1.00 92.44 162 TYR A CA 1
ATOM 1236 C C . TYR A 1 162 ? -7.908 -0.080 20.986 1.00 92.44 162 TYR A C 1
ATOM 1238 O O . TYR A 1 162 ? -6.910 0.132 21.681 1.00 92.44 162 TYR A O 1
ATOM 1246 N N . HIS A 1 163 ? -8.005 -1.086 20.131 1.00 92.81 163 HIS A N 1
ATOM 1247 C CA . HIS A 1 163 ? -6.907 -1.966 19.772 1.00 92.81 163 HIS A CA 1
ATOM 1248 C C . HIS A 1 163 ? -6.839 -2.08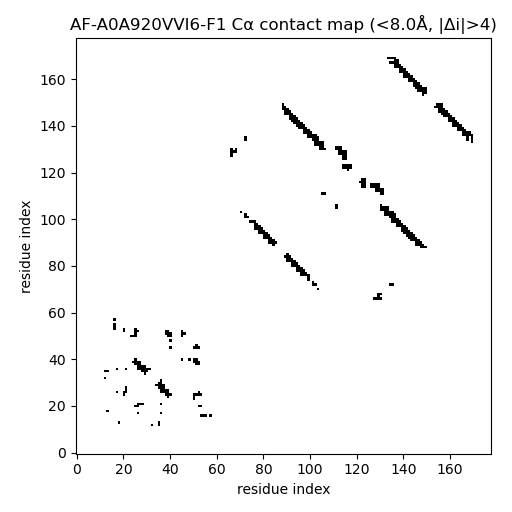5 18.253 1.00 92.81 163 HIS A C 1
ATOM 1250 O O . HIS A 1 163 ? -7.877 -2.186 17.601 1.00 92.81 163 HIS A O 1
ATOM 1256 N N . TYR A 1 164 ? -5.627 -2.036 17.708 1.00 89.75 164 TYR A N 1
ATOM 1257 C CA . TYR A 1 164 ? -5.383 -2.145 16.277 1.00 89.75 164 TYR A CA 1
ATOM 1258 C C . TYR A 1 164 ? -4.313 -3.199 16.041 1.00 89.75 164 TYR A C 1
ATOM 1260 O O . TYR A 1 164 ? -3.186 -3.033 16.510 1.00 89.75 164 TYR A O 1
ATOM 1268 N N . ASP A 1 165 ? -4.670 -4.227 15.285 1.00 88.19 165 ASP A N 1
ATOM 1269 C CA . ASP A 1 165 ? -3.754 -5.246 14.799 1.00 88.19 165 ASP A CA 1
ATOM 1270 C C . ASP A 1 165 ? -3.469 -4.979 13.320 1.00 88.19 165 ASP A C 1
ATOM 1272 O O . ASP A 1 165 ? -4.383 -4.899 12.497 1.00 88.19 165 ASP A O 1
ATOM 1276 N N . TYR A 1 166 ? -2.190 -4.792 12.994 1.00 83.19 166 TYR A N 1
ATOM 1277 C CA . TYR A 1 166 ? -1.711 -4.563 11.632 1.00 83.19 166 TYR A CA 1
ATOM 1278 C C . TYR A 1 166 ? -0.938 -5.791 11.155 1.00 83.19 166 TYR A C 1
ATOM 1280 O O . TYR A 1 166 ? -0.022 -6.246 11.842 1.00 83.19 166 TYR A O 1
ATOM 1288 N N . ASP A 1 167 ? -1.269 -6.282 9.963 1.00 80.12 167 ASP A N 1
ATOM 1289 C CA . ASP A 1 167 ? -0.548 -7.357 9.279 1.00 80.12 167 ASP A CA 1
ATOM 1290 C C . ASP A 1 167 ? -0.087 -6.887 7.892 1.00 80.12 167 ASP A C 1
ATOM 1292 O O . ASP A 1 167 ? -0.789 -6.143 7.201 1.00 80.12 167 ASP A O 1
ATOM 1296 N N . GLY A 1 168 ? 1.120 -7.296 7.498 1.00 71.62 168 GLY A N 1
ATOM 1297 C CA . GLY A 1 168 ? 1.716 -6.919 6.217 1.00 71.62 168 GLY A CA 1
ATOM 1298 C C . GLY A 1 168 ? 2.040 -5.427 6.101 1.00 71.62 168 GLY A C 1
ATOM 1299 O O . GLY A 1 168 ? 1.925 -4.865 5.014 1.00 71.62 168 GLY A O 1
ATOM 1300 N N . TYR A 1 169 ? 2.417 -4.771 7.207 1.00 72.94 169 TYR A N 1
ATOM 1301 C CA . TYR A 1 169 ? 2.762 -3.346 7.210 1.00 72.94 169 TYR A CA 1
ATOM 1302 C C . TYR A 1 169 ? 3.888 -3.050 6.205 1.00 72.94 169 TYR A C 1
ATOM 1304 O O . TYR A 1 169 ? 5.007 -3.555 6.330 1.00 72.94 169 TYR A O 1
ATOM 1312 N N . GLN A 1 170 ? 3.577 -2.239 5.192 1.00 65.62 170 GLN A N 1
ATOM 1313 C CA . GLN A 1 170 ? 4.488 -1.921 4.095 1.00 65.62 170 GLN A CA 1
ATOM 1314 C C . GLN A 1 170 ? 5.492 -0.848 4.541 1.00 65.62 170 GLN A C 1
ATOM 1316 O O . GLN A 1 170 ? 5.211 0.348 4.443 1.00 65.62 170 GLN A O 1
ATOM 1321 N N . ASP A 1 171 ? 6.672 -1.268 5.007 1.00 63.28 171 ASP A N 1
ATOM 1322 C CA . ASP A 1 171 ? 7.766 -0.359 5.369 1.00 63.28 171 ASP A CA 1
ATOM 1323 C C . ASP A 1 171 ? 9.063 -0.663 4.607 1.00 63.28 171 ASP A C 1
ATOM 1325 O O . ASP A 1 171 ? 9.403 -1.813 4.322 1.00 63.28 171 ASP A O 1
ATOM 1329 N N . VAL A 1 172 ? 9.813 0.391 4.287 1.00 60.62 172 VAL A N 1
ATOM 1330 C CA . VAL A 1 172 ? 11.122 0.293 3.636 1.00 60.62 172 VAL A CA 1
ATOM 1331 C C . VAL A 1 172 ? 12.189 0.288 4.720 1.00 60.62 172 VAL A C 1
ATOM 1333 O O . VAL A 1 172 ? 12.677 1.332 5.157 1.00 60.62 172 VAL A O 1
ATOM 1336 N N . VAL A 1 173 ? 12.608 -0.907 5.133 1.00 58.62 173 VAL A N 1
ATOM 1337 C CA . VAL A 1 173 ? 13.722 -1.050 6.074 1.00 58.62 173 VAL A CA 1
ATOM 1338 C C . VAL A 1 173 ? 15.034 -0.788 5.336 1.00 58.62 173 VAL A C 1
ATOM 1340 O O . VAL A 1 173 ? 15.611 -1.671 4.704 1.00 58.62 173 VAL A O 1
ATOM 1343 N N . THR A 1 174 ? 15.533 0.445 5.419 1.00 51.06 174 THR A N 1
ATOM 1344 C CA . THR A 1 174 ? 16.895 0.760 4.969 1.00 51.06 174 THR A CA 1
ATOM 1345 C C . THR A 1 174 ? 17.879 0.293 6.038 1.00 51.06 174 THR A C 1
ATOM 1347 O O . THR A 1 174 ? 18.131 0.993 7.017 1.00 51.06 174 THR A O 1
ATOM 1350 N N . SER A 1 175 ? 18.426 -0.911 5.872 1.00 45.88 175 SER A N 1
ATOM 1351 C CA . SER A 1 175 ? 19.548 -1.369 6.690 1.00 45.88 175 SER A CA 1
ATOM 1352 C C . SER A 1 175 ? 20.844 -0.791 6.125 1.00 45.88 175 SER A C 1
ATOM 1354 O O . SER A 1 175 ? 21.360 -1.249 5.107 1.00 45.88 175 SER A O 1
ATOM 1356 N N . THR A 1 176 ? 21.364 0.248 6.775 1.00 41.69 176 THR A N 1
ATOM 1357 C CA . THR A 1 176 ? 22.730 0.713 6.528 1.00 41.69 176 THR A CA 1
ATOM 1358 C C . THR A 1 176 ? 23.685 -0.272 7.193 1.00 41.69 176 THR A C 1
ATOM 1360 O O . THR A 1 176 ? 23.872 -0.238 8.409 1.00 41.69 176 THR A O 1
ATOM 1363 N N . ILE A 1 177 ? 24.274 -1.166 6.400 1.00 48.66 177 ILE A N 1
ATOM 1364 C CA . ILE A 1 177 ? 25.444 -1.941 6.820 1.00 48.66 177 ILE A CA 1
ATOM 1365 C C . ILE A 1 177 ? 26.617 -0.952 6.915 1.00 48.66 177 ILE A C 1
ATOM 1367 O O . ILE A 1 177 ? 26.941 -0.290 5.927 1.00 48.66 177 ILE A O 1
ATOM 1371 N N . LEU A 1 178 ? 27.182 -0.812 8.119 1.00 42.72 178 LEU A N 1
ATOM 1372 C CA . LEU A 1 178 ? 28.429 -0.083 8.391 1.00 42.72 178 LEU A CA 1
ATOM 1373 C C . LEU A 1 178 ? 29.651 -0.910 7.984 1.00 42.72 178 LEU A C 1
ATOM 1375 O O . LEU A 1 178 ? 29.627 -2.139 8.223 1.00 42.72 178 LEU A O 1
#

Nearest PDB structures (foldseek):
  8uej-assembly1_IN  TM=6.533E-01  e=2.843E-01  Caulobacter phage phiCb5
  8sl0-assembly1_A  TM=2.342E-01  e=3.766E-01  Vitiosangium sp. GDMCC 1.1324
  8jyw-assembly1_A  TM=2.680E-01  e=6.247E-01  Trichoplax adhaerens
  6yft-assembly1_AA  TM=2.494E-01  e=1.452E+00  Wenzhou levi-like virus 1
  2mlh-assembly1_A  TM=3.656E-01  e=6.264E+00  Neisseria gonorrhoeae